Protein AF-J3LJE8-F1 (afdb_monomer_lite)

Structure (mmCIF, N/CA/C/O backbone):
data_AF-J3LJE8-F1
#
_entry.id   AF-J3LJE8-F1
#
loop_
_atom_site.group_PDB
_atom_site.id
_atom_site.type_symbol
_atom_site.label_atom_id
_atom_site.label_alt_id
_atom_site.label_comp_id
_atom_site.label_asym_id
_atom_site.label_entity_id
_atom_site.label_seq_id
_atom_site.pdbx_PDB_ins_code
_atom_site.Cartn_x
_atom_site.Cartn_y
_atom_site.Cartn_z
_atom_site.occupancy
_atom_site.B_iso_or_equiv
_atom_site.auth_seq_id
_atom_site.auth_comp_id
_atom_site.auth_asym_id
_atom_site.auth_atom_id
_atom_site.pdbx_PDB_model_num
ATOM 1 N N . MET A 1 1 ? 21.082 -19.384 25.980 1.00 46.50 1 MET A N 1
ATOM 2 C CA . MET A 1 1 ? 21.240 -18.205 26.867 1.00 46.50 1 MET A CA 1
ATOM 3 C C . MET A 1 1 ? 20.075 -18.070 27.850 1.00 46.50 1 MET A C 1
ATOM 5 O O . MET A 1 1 ? 20.341 -18.035 29.040 1.00 46.50 1 MET A O 1
ATOM 9 N N . ALA A 1 2 ? 18.808 -18.075 27.409 1.00 39.75 2 ALA A N 1
ATOM 10 C CA . ALA A 1 2 ? 17.648 -18.006 28.316 1.00 39.75 2 ALA A CA 1
ATOM 11 C C . ALA A 1 2 ? 17.436 -19.275 29.177 1.00 39.75 2 ALA A C 1
ATOM 13 O O . ALA A 1 2 ? 17.104 -19.163 30.352 1.00 39.75 2 ALA A O 1
ATOM 14 N N . GLU A 1 3 ? 17.720 -20.473 28.652 1.00 38.72 3 GLU A N 1
ATOM 15 C CA . GLU A 1 3 ? 17.608 -21.724 29.431 1.00 38.72 3 GLU A CA 1
ATOM 16 C C . GLU A 1 3 ? 18.707 -21.881 30.494 1.00 38.72 3 GLU A C 1
ATOM 18 O O . GLU A 1 3 ? 18.457 -22.406 31.574 1.00 38.72 3 GLU A O 1
ATOM 23 N N . PHE A 1 4 ? 19.902 -21.331 30.251 1.00 39.62 4 PHE A N 1
ATOM 24 C CA . PHE A 1 4 ? 20.996 -21.341 31.231 1.00 39.62 4 PHE A CA 1
ATOM 25 C C . PHE A 1 4 ? 20.713 -20.398 32.412 1.00 39.62 4 PHE A C 1
ATOM 27 O O . PHE A 1 4 ? 21.132 -20.660 33.535 1.00 39.62 4 PHE A O 1
ATOM 34 N N . LEU A 1 5 ? 19.946 -19.327 32.178 1.00 43.03 5 LEU A N 1
ATOM 35 C CA . LEU A 1 5 ? 19.503 -18.413 33.232 1.00 43.03 5 LEU A CA 1
ATOM 36 C C . LEU A 1 5 ? 18.334 -18.987 34.045 1.00 43.03 5 LEU A C 1
ATOM 38 O O . LEU A 1 5 ? 18.283 -18.760 35.250 1.00 43.03 5 LEU A O 1
ATOM 42 N N . LEU A 1 6 ? 17.450 -19.801 33.454 1.00 46.38 6 LEU A N 1
ATOM 43 C CA . LEU A 1 6 ? 16.433 -20.521 34.231 1.00 46.38 6 LEU A CA 1
ATOM 44 C C . LEU A 1 6 ? 17.024 -21.673 35.060 1.00 46.38 6 LEU A C 1
ATOM 46 O O . LEU A 1 6 ? 16.595 -21.873 36.193 1.00 46.38 6 LEU A O 1
ATOM 50 N N . GLN A 1 7 ? 18.046 -22.381 34.571 1.00 45.22 7 GLN A N 1
ATOM 51 C CA . GLN A 1 7 ? 18.651 -23.481 35.336 1.00 45.22 7 GLN A CA 1
ATOM 52 C C . GLN A 1 7 ? 19.412 -22.998 36.589 1.00 45.22 7 GLN A C 1
ATOM 54 O O . GLN A 1 7 ? 19.502 -23.734 37.569 1.00 45.22 7 GLN A O 1
ATOM 59 N N . VAL A 1 8 ? 19.935 -21.763 36.577 1.00 46.09 8 VAL A N 1
ATOM 60 C CA . VAL A 1 8 ? 20.738 -21.200 37.681 1.00 46.09 8 VAL A CA 1
ATOM 61 C C . VAL A 1 8 ? 19.895 -20.373 38.666 1.00 46.09 8 VAL A C 1
ATOM 63 O O . VAL A 1 8 ? 20.230 -20.316 39.846 1.00 46.09 8 VAL A O 1
ATOM 66 N N . PHE A 1 9 ? 18.778 -19.773 38.232 1.00 38.78 9 PHE A N 1
ATOM 67 C CA . PHE A 1 9 ? 17.994 -18.849 39.073 1.00 38.78 9 PHE A CA 1
ATOM 68 C C . PHE A 1 9 ? 16.746 -19.467 39.728 1.00 38.78 9 PHE A C 1
ATOM 70 O O . PHE A 1 9 ? 16.257 -18.958 40.739 1.00 38.78 9 PHE A O 1
ATOM 77 N N . VAL A 1 10 ? 16.238 -20.591 39.209 1.00 42.06 10 VAL A N 1
ATOM 78 C CA . VAL A 1 10 ? 15.043 -21.260 39.761 1.00 42.06 10 VAL A CA 1
ATOM 79 C C . VAL A 1 10 ? 15.219 -21.794 41.198 1.00 42.06 10 VAL A C 1
ATOM 81 O O . VAL A 1 10 ? 14.234 -21.758 41.939 1.00 42.06 10 VAL A O 1
ATOM 84 N N . PRO A 1 11 ? 16.411 -22.188 41.697 1.00 44.69 11 PRO A N 1
ATOM 85 C CA . PRO A 1 11 ? 16.528 -22.589 43.100 1.00 44.69 11 PRO A CA 1
ATOM 86 C C . PRO A 1 11 ? 16.395 -21.423 44.093 1.00 44.69 11 PRO A C 1
ATOM 88 O O . PRO A 1 11 ? 16.079 -21.661 45.257 1.00 44.69 11 PRO A O 1
ATOM 91 N N . PHE A 1 12 ? 16.624 -20.169 43.679 1.00 42.66 12 PHE A N 1
ATOM 92 C CA . PHE A 1 12 ? 16.774 -19.062 44.633 1.00 42.66 12 PHE A CA 1
ATOM 93 C C . PHE A 1 12 ? 15.438 -18.433 45.055 1.00 42.66 12 PHE A C 1
ATOM 95 O O . PHE A 1 12 ? 15.271 -18.038 46.208 1.00 42.66 12 PHE A O 1
ATOM 102 N N . VAL A 1 13 ? 14.431 -18.434 44.175 1.00 46.94 13 VAL A N 1
ATOM 103 C CA . VAL A 1 13 ? 13.097 -17.875 44.486 1.00 46.94 13 VAL A CA 1
ATOM 104 C C . VAL A 1 13 ? 12.328 -18.748 45.497 1.00 46.94 13 VAL A C 1
ATOM 106 O O . VAL A 1 13 ? 11.455 -18.261 46.213 1.00 46.94 13 VAL A O 1
ATOM 109 N N . GLY A 1 14 ? 12.690 -20.030 45.634 1.00 46.69 14 GLY A N 1
ATOM 110 C CA . GLY A 1 14 ? 12.131 -20.940 46.643 1.00 46.69 14 GLY A CA 1
ATOM 111 C C . GLY A 1 14 ? 12.844 -20.919 48.002 1.00 46.69 14 GLY A C 1
ATOM 112 O O . GLY A 1 14 ? 12.339 -21.491 48.967 1.00 46.69 14 GLY A O 1
ATOM 113 N N . PHE A 1 15 ? 13.996 -20.253 48.117 1.00 44.88 15 PHE A N 1
ATOM 114 C CA . PHE A 1 15 ? 14.912 -20.408 49.255 1.00 44.88 15 PHE A CA 1
ATOM 115 C C . PHE A 1 15 ? 14.781 -19.312 50.327 1.00 44.88 15 PHE A C 1
ATOM 117 O O . PHE A 1 15 ? 15.695 -19.055 51.107 1.00 44.88 15 PHE A O 1
ATOM 124 N N . SER A 1 16 ? 13.621 -18.660 50.396 1.00 52.69 16 SER A N 1
ATOM 125 C CA . SER A 1 16 ? 13.390 -17.508 51.277 1.00 52.69 16 SER A CA 1
ATOM 126 C C . SER A 1 16 ? 12.993 -17.871 52.722 1.00 52.69 16 SER A C 1
ATOM 128 O O . SER A 1 16 ? 12.810 -16.977 53.543 1.00 52.69 16 SER A O 1
ATOM 130 N N . LYS A 1 17 ? 12.843 -19.152 53.102 1.00 55.06 17 LYS A N 1
ATOM 131 C CA . LYS A 1 17 ? 12.131 -19.469 54.364 1.00 55.06 17 LYS A CA 1
ATOM 132 C C . LYS A 1 17 ? 12.865 -20.252 55.448 1.00 55.06 17 LYS A C 1
ATOM 134 O O . LYS A 1 17 ? 12.251 -20.497 56.484 1.00 55.06 17 LYS A O 1
ATOM 139 N N . ASN A 1 18 ? 14.144 -20.610 55.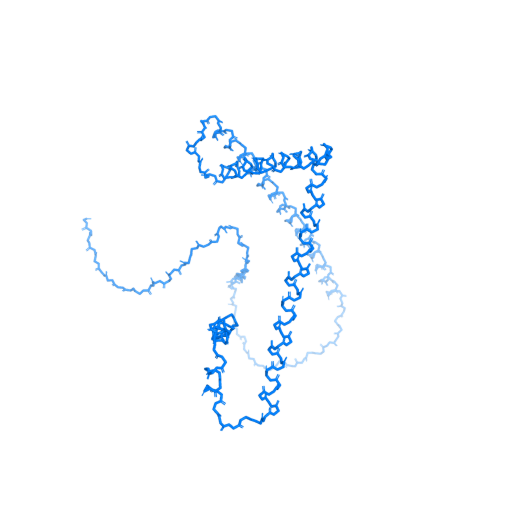314 1.00 51.28 18 ASN A N 1
ATOM 140 C CA . ASN A 1 18 ? 14.833 -21.210 56.464 1.00 51.28 18 ASN A CA 1
ATOM 141 C C . ASN A 1 18 ? 16.360 -21.046 56.444 1.00 51.28 18 ASN A C 1
ATOM 143 O O . ASN A 1 18 ? 17.066 -21.750 55.722 1.00 51.28 18 ASN A O 1
ATOM 147 N N . LEU A 1 19 ? 16.870 -20.167 57.312 1.00 47.75 19 LEU A N 1
ATOM 148 C CA . LEU A 1 19 ? 18.303 -19.951 57.555 1.00 47.75 19 LEU A CA 1
ATOM 149 C C . LEU A 1 19 ? 19.028 -21.251 57.976 1.00 47.75 19 LEU A C 1
ATOM 151 O O . LEU A 1 19 ? 20.209 -21.444 57.696 1.00 47.75 19 LEU A O 1
ATOM 155 N N . SER A 1 20 ? 18.298 -22.191 58.587 1.00 50.25 20 SER A N 1
ATOM 156 C CA . SER A 1 20 ? 18.811 -23.502 59.010 1.00 50.25 20 SER A CA 1
ATOM 157 C C . SER A 1 20 ? 19.044 -24.454 57.831 1.00 50.25 20 SER A C 1
ATOM 159 O O . SER A 1 20 ? 19.943 -25.287 57.893 1.00 50.25 20 SER A O 1
ATOM 161 N N . SER A 1 21 ? 18.275 -24.311 56.743 1.00 52.66 21 SER A N 1
ATOM 162 C CA . SER A 1 21 ? 18.407 -25.143 55.537 1.00 52.66 21 SER A CA 1
ATOM 163 C C . SER A 1 21 ? 19.625 -24.743 54.699 1.00 52.66 21 SER A C 1
ATOM 165 O O . SER A 1 21 ? 20.303 -25.606 54.148 1.00 52.66 21 SER A O 1
ATOM 167 N N . TRP A 1 22 ? 19.955 -23.447 54.661 1.00 49.75 22 TRP A N 1
ATOM 168 C CA . TRP A 1 22 ? 21.179 -22.929 54.033 1.00 49.75 22 TRP A CA 1
ATOM 169 C C . TRP A 1 22 ? 22.448 -23.420 54.741 1.00 49.75 22 TRP A C 1
ATOM 171 O O . TRP A 1 22 ? 23.401 -23.850 54.094 1.00 49.75 22 TRP A O 1
ATOM 181 N N . ARG A 1 23 ? 22.439 -23.419 56.082 1.00 54.47 23 ARG A N 1
ATOM 182 C CA . ARG A 1 23 ? 23.555 -23.888 56.921 1.00 54.47 23 ARG A CA 1
ATOM 183 C C . ARG A 1 23 ? 23.884 -25.370 56.711 1.00 54.47 23 ARG A C 1
ATOM 185 O O . ARG A 1 23 ? 25.030 -25.767 56.895 1.00 54.47 23 ARG A O 1
ATOM 192 N N . LEU A 1 24 ? 22.880 -26.167 56.343 1.00 54.78 24 LEU A N 1
ATOM 193 C CA . LEU A 1 24 ? 23.019 -27.595 56.067 1.00 54.78 24 LEU A CA 1
ATOM 194 C C . LEU A 1 24 ? 23.472 -27.872 54.620 1.00 54.78 24 LEU A C 1
ATOM 196 O O . LEU A 1 24 ? 24.217 -28.820 54.399 1.00 54.78 24 LEU A O 1
ATOM 200 N N . ALA A 1 25 ? 23.061 -27.039 53.654 1.00 51.84 25 ALA A N 1
ATOM 201 C CA . ALA A 1 25 ? 23.429 -27.178 52.240 1.00 51.84 25 ALA A CA 1
ATOM 202 C C . ALA A 1 25 ? 24.862 -26.694 51.926 1.00 51.84 25 ALA A C 1
ATOM 204 O O . ALA A 1 25 ? 25.515 -27.238 51.041 1.00 51.84 25 ALA A O 1
ATOM 205 N N . MET A 1 26 ? 25.380 -25.717 52.677 1.00 51.88 26 MET A N 1
ATOM 206 C CA . MET A 1 26 ? 26.722 -25.127 52.502 1.00 51.88 26 MET A CA 1
ATOM 207 C C . MET A 1 26 ? 27.805 -25.847 53.332 1.00 51.88 26 MET A C 1
ATOM 209 O O . MET A 1 26 ? 28.616 -25.197 53.991 1.00 51.88 26 MET A O 1
ATOM 213 N N . GLY A 1 27 ? 27.768 -27.184 53.362 1.00 49.31 27 GLY A N 1
ATOM 214 C CA . GLY A 1 27 ? 28.545 -28.059 54.248 1.00 49.31 27 GLY A CA 1
ATOM 215 C C . GLY A 1 27 ? 29.967 -27.591 54.606 1.00 49.31 27 GLY A C 1
ATOM 216 O O . GLY A 1 27 ? 30.809 -27.405 53.740 1.00 49.31 27 GLY A O 1
ATOM 217 N N . GLN A 1 28 ? 30.205 -27.438 55.915 1.00 52.19 28 GLN A N 1
ATOM 218 C CA . GLN A 1 28 ? 31.457 -27.698 56.652 1.00 52.19 28 GLN A CA 1
ATOM 219 C C . GLN A 1 28 ? 32.778 -27.555 55.855 1.00 52.19 28 GLN A C 1
ATOM 221 O O . GLN A 1 28 ? 33.472 -28.550 55.698 1.00 52.19 28 GLN A O 1
ATOM 226 N N . ASN A 1 29 ? 33.118 -26.360 55.342 1.00 52.47 29 ASN A N 1
ATOM 227 C CA . ASN A 1 29 ? 34.506 -25.887 55.097 1.00 52.47 29 ASN A CA 1
ATOM 228 C C . ASN A 1 29 ? 34.606 -24.465 54.504 1.00 52.47 29 ASN A C 1
ATOM 230 O O . ASN A 1 29 ? 35.636 -24.091 53.949 1.00 52.47 29 ASN A O 1
ATOM 234 N N . ASN A 1 30 ? 33.577 -23.632 54.651 1.00 56.97 30 ASN A N 1
ATOM 235 C CA . ASN A 1 30 ? 33.638 -22.256 54.161 1.00 56.97 30 ASN A CA 1
ATOM 236 C C . ASN A 1 30 ? 34.191 -21.346 55.259 1.00 56.97 30 ASN A C 1
ATOM 238 O O . ASN A 1 30 ? 33.726 -21.383 56.405 1.00 56.97 30 ASN A O 1
ATOM 242 N N . ASN A 1 31 ? 35.212 -20.555 54.917 1.00 63.06 31 ASN A N 1
ATOM 243 C CA . ASN A 1 31 ? 35.862 -19.635 55.843 1.00 63.06 31 ASN A CA 1
ATOM 244 C C . ASN A 1 31 ? 34.788 -18.719 56.452 1.00 63.06 31 ASN A C 1
ATOM 246 O O . ASN A 1 31 ? 33.894 -18.245 55.753 1.00 63.06 31 ASN A O 1
ATOM 250 N N . ILE A 1 32 ? 34.840 -18.472 57.762 1.00 61.09 32 ILE A N 1
ATOM 251 C CA . ILE A 1 32 ? 33.847 -17.648 58.472 1.00 61.09 32 ILE A CA 1
ATOM 252 C C . ILE A 1 32 ? 33.677 -16.278 57.787 1.00 61.09 32 ILE A C 1
ATOM 254 O O . ILE A 1 32 ? 32.592 -15.701 57.824 1.00 61.09 32 ILE A O 1
ATOM 258 N N . THR A 1 33 ? 34.728 -15.764 57.143 1.00 62.94 33 THR A N 1
ATOM 259 C CA . THR A 1 33 ? 34.689 -14.551 56.314 1.00 62.94 33 THR A CA 1
ATOM 260 C C . THR A 1 33 ? 33.783 -14.672 55.094 1.00 62.94 33 THR A C 1
ATOM 262 O O . THR A 1 33 ? 33.065 -13.729 54.800 1.00 62.94 33 THR A O 1
ATOM 265 N N . GLU A 1 34 ? 33.764 -15.815 54.421 1.00 61.53 34 GLU A N 1
ATOM 266 C CA . GLU A 1 34 ? 32.983 -16.075 53.209 1.00 61.53 34 GLU A CA 1
ATOM 267 C C . GLU A 1 34 ? 31.492 -16.233 53.536 1.00 61.53 34 GLU A C 1
ATOM 269 O O . GLU A 1 34 ? 30.643 -15.633 52.886 1.00 61.53 34 GLU A O 1
ATOM 274 N N . ILE A 1 35 ? 31.169 -16.913 54.645 1.00 68.31 35 ILE A N 1
ATOM 275 C CA . ILE A 1 35 ? 29.795 -16.981 55.176 1.00 68.31 35 ILE A CA 1
ATOM 276 C C . ILE A 1 35 ? 29.303 -15.586 55.584 1.00 68.31 35 ILE A C 1
ATOM 278 O O . ILE A 1 35 ? 28.167 -15.216 55.293 1.00 68.31 35 ILE A O 1
ATOM 282 N N . LYS A 1 36 ? 30.157 -14.792 56.244 1.00 71.12 36 LYS A N 1
ATOM 283 C CA . LYS A 1 36 ? 29.832 -13.402 56.593 1.00 71.12 36 LYS A CA 1
ATOM 284 C C . LYS A 1 36 ? 29.664 -12.527 55.352 1.00 71.12 36 LYS A C 1
ATOM 286 O O . LYS A 1 36 ? 28.792 -11.670 55.366 1.00 71.12 36 LYS A O 1
ATOM 291 N N . HIS A 1 37 ? 30.457 -12.744 54.303 1.00 75.00 37 HIS A N 1
ATOM 292 C CA . HIS A 1 37 ? 30.369 -11.990 53.053 1.00 75.00 37 HIS A CA 1
ATOM 293 C C . HIS A 1 37 ? 29.052 -12.267 52.328 1.00 75.00 37 HIS A C 1
ATOM 295 O O . HIS A 1 37 ? 28.331 -11.331 52.007 1.00 75.00 37 HIS A O 1
ATOM 301 N N . VAL A 1 38 ? 28.682 -13.543 52.173 1.00 78.31 38 VAL A N 1
ATOM 302 C CA . VAL A 1 38 ? 27.404 -13.946 51.560 1.00 78.31 38 VAL A CA 1
ATOM 303 C C . VAL A 1 38 ? 26.210 -13.424 52.367 1.00 78.31 38 VAL A C 1
ATOM 305 O O . VAL A 1 38 ? 25.236 -12.946 51.789 1.00 78.31 38 VAL A O 1
ATOM 308 N N . GLN A 1 39 ? 26.286 -13.455 53.703 1.00 79.25 39 GLN A N 1
ATOM 309 C CA . GLN A 1 39 ? 25.242 -12.883 54.558 1.00 79.25 39 GLN A CA 1
ATOM 310 C C . GLN A 1 39 ? 25.119 -11.365 54.365 1.00 79.25 39 GLN A C 1
ATOM 312 O O . GLN A 1 39 ? 24.014 -10.845 54.251 1.00 79.25 39 GLN A O 1
ATOM 317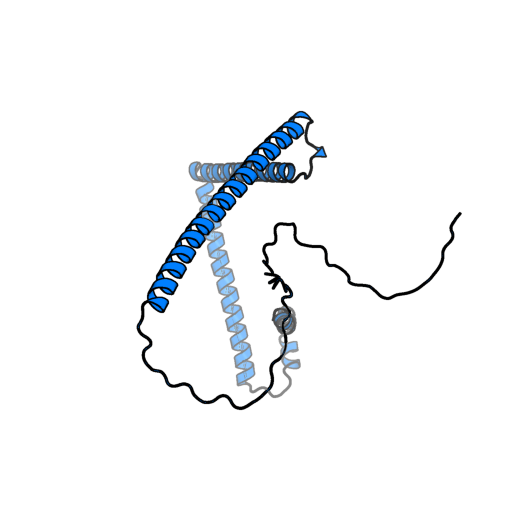 N N . LEU A 1 40 ? 26.248 -10.661 54.298 1.00 79.94 40 LEU A N 1
ATOM 318 C CA . LEU A 1 40 ? 26.284 -9.209 54.162 1.00 79.94 40 LEU A CA 1
ATOM 319 C C . LEU A 1 40 ? 25.803 -8.760 52.772 1.00 79.94 40 LEU A C 1
ATOM 321 O O . LEU A 1 40 ? 25.078 -7.775 52.671 1.00 79.94 40 LEU A O 1
ATOM 325 N N . GLU A 1 41 ? 26.121 -9.508 51.713 1.00 81.62 41 GLU A N 1
ATOM 326 C CA . GLU A 1 41 ? 25.571 -9.290 50.368 1.00 81.62 41 GLU A CA 1
ATOM 327 C C . GLU A 1 41 ? 24.053 -9.501 50.320 1.00 81.62 41 GLU A C 1
ATOM 329 O O . GLU A 1 41 ? 23.342 -8.684 49.730 1.00 81.62 41 GLU A O 1
ATOM 334 N N . TYR A 1 42 ? 23.544 -10.551 50.974 1.00 84.56 42 TYR A N 1
ATOM 335 C CA . TYR A 1 42 ? 22.105 -10.799 51.074 1.00 84.56 42 TYR A CA 1
ATOM 336 C C . TYR A 1 42 ? 21.388 -9.679 51.841 1.00 84.56 42 TYR A C 1
ATOM 338 O O . TYR A 1 42 ? 20.351 -9.187 51.392 1.00 84.56 42 TYR A O 1
ATOM 346 N N . ASP A 1 43 ? 21.962 -9.226 52.959 1.00 87.19 43 ASP A N 1
ATOM 347 C CA . ASP A 1 43 ? 21.407 -8.135 53.763 1.00 87.19 43 ASP A CA 1
ATOM 348 C C . ASP A 1 43 ? 21.412 -6.804 52.983 1.00 87.19 43 ASP A C 1
ATOM 350 O O . ASP A 1 43 ? 20.419 -6.072 53.005 1.00 87.19 43 ASP A O 1
ATOM 354 N N . ILE A 1 44 ? 22.482 -6.503 52.233 1.00 85.75 44 ILE A N 1
ATOM 355 C CA . ILE A 1 44 ? 22.549 -5.328 51.345 1.00 85.75 44 ILE A CA 1
ATOM 356 C C . ILE A 1 44 ? 21.480 -5.408 50.253 1.00 85.75 44 ILE A C 1
ATOM 358 O O . ILE A 1 44 ? 20.758 -4.433 50.036 1.00 85.75 44 ILE A O 1
ATOM 362 N N . PHE A 1 45 ? 21.362 -6.551 49.572 1.00 87.62 45 PHE A N 1
ATOM 363 C CA . PHE A 1 45 ? 20.370 -6.748 48.516 1.00 87.62 45 PHE A CA 1
ATOM 364 C C . PHE A 1 45 ? 18.943 -6.557 49.052 1.00 87.62 45 PHE A C 1
ATOM 366 O O . PHE A 1 45 ? 18.166 -5.792 48.479 1.00 87.62 45 PHE A O 1
ATOM 373 N N . PHE A 1 46 ? 18.627 -7.167 50.199 1.00 86.75 46 PHE A N 1
ATOM 374 C CA . PHE A 1 46 ? 17.319 -7.048 50.841 1.00 86.75 46 PHE A CA 1
ATOM 375 C C . PHE A 1 46 ? 16.990 -5.600 51.232 1.00 86.75 46 PHE A C 1
ATOM 377 O O . PHE A 1 46 ? 15.875 -5.128 51.004 1.00 86.75 46 PHE A O 1
ATOM 384 N N . LEU A 1 47 ? 17.959 -4.866 51.788 1.00 84.19 47 LEU A N 1
ATOM 385 C CA . LEU A 1 47 ? 17.771 -3.463 52.161 1.00 84.19 47 LEU A CA 1
ATOM 386 C C . LEU A 1 47 ? 17.581 -2.557 50.941 1.00 84.19 47 LEU A C 1
ATOM 388 O O . LEU A 1 47 ? 16.719 -1.678 50.975 1.00 84.19 47 LEU A O 1
ATOM 392 N N . LEU A 1 48 ? 18.345 -2.767 49.865 1.00 78.25 48 LEU A N 1
ATOM 393 C CA . LEU A 1 48 ? 18.189 -2.007 48.622 1.00 78.25 48 LEU A CA 1
ATOM 394 C C . LEU A 1 48 ? 16.821 -2.252 47.986 1.00 78.25 48 LEU A C 1
ATOM 396 O O . LEU A 1 48 ? 16.159 -1.300 47.571 1.00 78.25 48 LEU A O 1
ATOM 400 N N . GLU A 1 49 ? 16.366 -3.502 47.951 1.00 83.31 49 GLU A N 1
ATOM 401 C CA . GLU A 1 49 ? 15.049 -3.847 47.421 1.00 83.31 49 GLU A CA 1
ATOM 402 C C . GLU A 1 49 ? 13.919 -3.264 48.284 1.00 83.31 49 GLU A C 1
ATOM 404 O O . GLU A 1 49 ? 12.970 -2.680 47.755 1.00 83.31 49 GLU A O 1
ATOM 409 N N . TYR A 1 50 ? 14.049 -3.326 49.612 1.00 81.56 50 TYR A N 1
ATOM 410 C CA . TYR A 1 50 ? 13.086 -2.737 50.542 1.00 81.56 50 TYR A CA 1
ATOM 411 C C . TYR A 1 50 ? 13.000 -1.208 50.402 1.00 81.56 50 TYR A C 1
ATOM 413 O O . TYR A 1 50 ? 11.904 -0.661 50.266 1.00 81.56 50 TYR A O 1
ATOM 421 N N . GLN A 1 51 ? 14.142 -0.515 50.357 1.00 76.12 51 GLN A N 1
ATOM 422 C CA . GLN A 1 51 ? 14.203 0.942 50.181 1.00 76.12 51 GLN A CA 1
ATOM 423 C C . GLN A 1 51 ? 13.687 1.383 48.807 1.00 76.12 51 GLN A C 1
ATOM 425 O O . GLN A 1 51 ? 12.990 2.396 48.690 1.00 76.12 51 GLN A O 1
ATOM 430 N N . ASN A 1 52 ? 13.979 0.622 47.749 1.00 80.69 52 ASN A N 1
ATOM 431 C CA . ASN A 1 52 ? 13.463 0.903 46.411 1.00 80.69 52 ASN A CA 1
ATOM 432 C C . ASN A 1 52 ? 11.939 0.707 46.356 1.00 80.69 52 ASN A C 1
A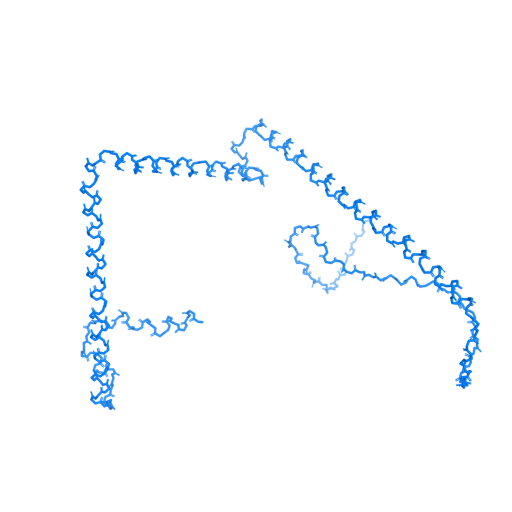TOM 434 O O . ASN A 1 52 ? 11.218 1.560 45.839 1.00 80.69 52 ASN A O 1
ATOM 438 N N . LYS A 1 53 ? 11.417 -0.352 46.981 1.00 82.00 53 LYS A N 1
ATOM 439 C CA . LYS A 1 53 ? 9.973 -0.576 47.095 1.00 82.00 53 LYS A CA 1
ATOM 440 C C . LYS A 1 53 ? 9.287 0.536 47.885 1.00 82.00 53 LYS A C 1
ATOM 442 O O . LYS A 1 53 ? 8.285 1.065 47.416 1.00 82.00 53 LYS A O 1
ATOM 447 N N . GLU A 1 54 ? 9.833 0.940 49.031 1.00 86.19 54 GLU A N 1
ATOM 448 C CA . GLU A 1 54 ? 9.267 2.008 49.861 1.00 86.19 54 GLU A CA 1
ATOM 449 C C . GLU A 1 54 ? 9.318 3.372 49.151 1.00 86.19 54 GLU A C 1
ATOM 451 O O . GLU A 1 54 ? 8.330 4.103 49.142 1.00 86.19 54 GLU A O 1
ATOM 456 N N . SER A 1 55 ? 10.435 3.720 48.508 1.00 85.50 55 SER A N 1
ATOM 457 C CA . SER A 1 55 ? 10.584 4.985 47.770 1.00 85.50 55 SER A CA 1
ATOM 458 C C . SER A 1 55 ? 9.737 5.038 46.495 1.00 85.50 55 SER A C 1
ATOM 460 O O . SER A 1 55 ? 9.111 6.068 46.216 1.00 85.50 55 SER A O 1
ATOM 462 N N . THR A 1 56 ? 9.647 3.932 45.755 1.00 84.25 56 THR A N 1
ATOM 463 C CA . THR A 1 56 ? 8.769 3.795 44.588 1.00 84.25 56 THR A CA 1
ATOM 464 C C . THR A 1 56 ? 7.310 3.867 45.016 1.00 84.25 56 THR A C 1
ATOM 466 O O . THR A 1 56 ? 6.541 4.628 44.433 1.00 84.25 56 THR A O 1
ATOM 469 N N . GLN A 1 57 ? 6.930 3.175 46.092 1.00 87.19 57 GLN A N 1
ATOM 470 C CA . GLN A 1 57 ? 5.577 3.217 46.641 1.00 87.19 57 GLN A CA 1
ATOM 471 C C . GLN A 1 57 ? 5.210 4.619 47.139 1.00 87.19 57 GLN A C 1
ATOM 473 O O . GLN A 1 57 ? 4.171 5.133 46.740 1.00 87.19 57 GLN A O 1
ATOM 478 N N . LYS A 1 58 ? 6.088 5.297 47.892 1.00 87.25 58 LYS A N 1
ATOM 479 C CA . LYS A 1 58 ? 5.909 6.704 48.301 1.00 87.25 58 LYS A CA 1
ATOM 480 C C . LYS A 1 58 ? 5.785 7.644 47.107 1.00 87.25 58 LYS A C 1
ATOM 482 O O . LYS A 1 58 ? 5.037 8.616 47.146 1.00 87.25 58 LYS A O 1
ATOM 487 N N . THR A 1 59 ? 6.535 7.394 46.039 1.00 85.50 59 THR A N 1
ATOM 488 C CA . THR A 1 59 ? 6.469 8.203 44.818 1.00 85.50 59 THR A CA 1
ATOM 489 C C . THR A 1 59 ? 5.145 7.983 44.093 1.00 85.50 59 THR A C 1
ATOM 491 O O . THR A 1 59 ? 4.463 8.959 43.795 1.00 85.50 59 THR A O 1
ATOM 494 N N . ILE A 1 60 ? 4.715 6.731 43.917 1.00 86.38 60 ILE A N 1
ATOM 495 C CA . ILE A 1 60 ? 3.393 6.380 43.375 1.00 86.38 60 ILE A CA 1
ATOM 496 C C . ILE A 1 60 ? 2.273 6.997 44.219 1.00 86.38 60 ILE A C 1
ATOM 498 O O . ILE A 1 60 ? 1.311 7.525 43.672 1.00 86.38 60 ILE A O 1
ATOM 502 N N . GLU A 1 61 ? 2.389 6.953 45.543 1.00 86.19 61 GLU A N 1
ATOM 503 C CA . GLU A 1 61 ? 1.389 7.477 46.468 1.00 86.19 61 GLU A CA 1
ATOM 504 C C . GLU A 1 61 ? 1.313 9.007 46.415 1.00 86.19 61 GLU A C 1
ATOM 506 O O . GLU A 1 61 ? 0.218 9.546 46.310 1.00 86.19 61 GLU A O 1
ATOM 511 N N . ARG A 1 62 ? 2.453 9.711 46.335 1.00 85.19 62 ARG A N 1
ATOM 512 C CA . ARG A 1 62 ? 2.488 11.160 46.056 1.00 85.19 62 ARG A CA 1
ATOM 513 C C . ARG A 1 62 ? 1.802 11.513 44.738 1.00 85.19 62 ARG A C 1
ATOM 515 O O . ARG A 1 62 ? 1.018 12.456 44.715 1.00 85.19 62 ARG A O 1
ATOM 522 N N . TYR A 1 63 ? 2.054 10.755 43.667 1.00 80.69 63 TYR A N 1
ATOM 523 C CA . TYR A 1 63 ? 1.364 10.966 42.392 1.00 80.69 63 TYR A CA 1
ATOM 524 C C . TYR A 1 63 ? -0.136 10.695 42.513 1.00 80.69 63 TYR A C 1
ATOM 526 O O . TYR A 1 63 ? -0.923 11.514 42.061 1.00 80.69 63 TYR A O 1
ATOM 534 N N . ARG A 1 64 ? -0.554 9.612 43.180 1.00 79.94 64 ARG A N 1
ATOM 535 C CA . ARG A 1 64 ? -1.976 9.310 43.417 1.00 79.94 64 ARG A CA 1
ATOM 536 C C . ARG A 1 64 ? -2.676 10.404 44.217 1.00 79.94 64 ARG A C 1
ATOM 538 O O . ARG A 1 64 ? -3.792 10.766 43.859 1.00 79.94 64 ARG A O 1
ATOM 545 N N . THR A 1 65 ? -2.042 10.930 45.262 1.00 78.62 65 THR A N 1
ATOM 546 C CA . THR A 1 65 ? -2.579 12.033 46.069 1.00 78.62 65 THR A CA 1
ATOM 547 C C . THR A 1 65 ? -2.650 13.317 45.252 1.00 78.62 65 THR A C 1
ATOM 549 O O . THR A 1 65 ? -3.710 13.922 45.202 1.00 78.62 65 THR A O 1
ATOM 552 N N . TYR A 1 66 ? -1.601 13.665 44.499 1.00 73.62 66 TYR A N 1
ATOM 553 C CA . TYR A 1 66 ? -1.623 14.814 43.588 1.00 73.62 66 TYR A CA 1
ATOM 554 C C . TYR A 1 66 ? -2.731 14.695 42.535 1.00 73.62 66 TYR A C 1
ATOM 556 O O . TYR A 1 66 ? -3.467 15.646 42.303 1.00 73.62 66 TYR A O 1
ATOM 564 N N . THR A 1 67 ? -2.906 13.520 41.923 1.00 67.69 67 THR A N 1
ATOM 565 C CA . THR A 1 67 ? -4.014 13.276 40.995 1.00 67.69 67 THR A CA 1
ATOM 566 C C . THR A 1 67 ? -5.356 13.401 41.713 1.00 67.69 67 THR A C 1
ATOM 568 O O . THR A 1 67 ? -6.236 14.073 41.201 1.00 67.69 67 THR A O 1
ATOM 571 N N . LYS A 1 68 ? -5.523 12.826 42.910 1.00 70.44 68 LYS A N 1
ATOM 572 C CA . LYS A 1 68 ? -6.772 12.883 43.690 1.00 70.44 68 LYS A CA 1
ATOM 573 C C . LYS A 1 68 ? -7.136 14.301 44.144 1.00 70.44 68 LYS A C 1
ATOM 575 O O . LYS A 1 68 ? -8.307 14.662 44.078 1.00 70.44 68 LYS A O 1
ATOM 580 N N . ASP A 1 69 ? -6.151 15.101 44.533 1.00 66.50 69 ASP A N 1
ATOM 581 C CA . ASP A 1 69 ? -6.322 16.501 44.929 1.00 66.50 69 ASP A CA 1
ATOM 582 C C . ASP A 1 69 ? -6.605 17.394 43.708 1.00 66.50 69 ASP A C 1
ATOM 584 O O . ASP A 1 69 ? -7.389 18.340 43.787 1.00 66.50 69 ASP A O 1
ATOM 588 N N . ASN A 1 70 ? -6.035 17.057 42.545 1.00 61.41 70 ASN A N 1
ATOM 589 C CA . ASN A 1 70 ? -6.232 17.784 41.289 1.00 61.41 70 ASN A CA 1
ATOM 590 C C . ASN A 1 70 ? -7.459 17.299 40.480 1.00 61.41 70 ASN A C 1
ATOM 592 O O . ASN A 1 70 ? -7.906 18.008 39.589 1.00 61.41 70 ASN A O 1
ATOM 596 N N . ILE A 1 71 ? -8.067 16.149 40.812 1.00 59.09 71 ILE A N 1
ATOM 597 C CA . ILE A 1 71 ? -9.375 15.699 40.280 1.00 59.09 71 ILE A CA 1
ATOM 598 C C . ILE A 1 71 ? -10.501 16.671 40.687 1.00 59.09 71 ILE A C 1
ATOM 600 O O . ILE A 1 71 ? -11.504 16.793 39.986 1.00 59.09 71 ILE A O 1
ATOM 604 N N . GLY A 1 72 ? -10.331 17.427 41.779 1.00 58.44 72 GLY A N 1
ATOM 605 C CA . GLY A 1 72 ? -11.230 18.537 42.126 1.00 58.44 72 GLY A CA 1
ATOM 606 C C . GLY A 1 72 ? -11.160 19.717 41.143 1.00 58.44 72 GLY A C 1
ATOM 607 O O . GLY A 1 72 ? -12.064 20.556 41.109 1.00 58.44 72 GLY A O 1
ATOM 608 N N . ASN A 1 73 ? -10.110 19.780 40.322 1.00 65.06 73 ASN A N 1
ATOM 609 C CA . ASN A 1 73 ? -9.897 20.805 39.316 1.00 65.06 73 ASN A CA 1
ATOM 610 C C . ASN A 1 73 ? -10.616 20.393 38.024 1.00 65.06 73 ASN A C 1
ATOM 612 O O . ASN A 1 73 ? -10.114 19.590 37.237 1.00 65.06 73 ASN A O 1
ATOM 616 N N . LYS A 1 74 ? -11.826 20.931 37.815 1.00 68.69 74 LYS A N 1
ATOM 617 C CA . LYS A 1 74 ? -12.717 20.563 36.696 1.00 68.69 74 LYS A CA 1
ATOM 618 C C . LYS A 1 74 ? -12.029 20.589 35.323 1.00 68.69 74 LYS A C 1
ATOM 620 O O . LYS A 1 74 ? -12.363 19.763 34.486 1.00 68.69 74 LYS A O 1
ATOM 625 N N . SER A 1 75 ? -11.059 21.484 35.119 1.00 72.25 75 SER A N 1
ATOM 626 C CA . SER A 1 75 ? -10.260 21.564 33.887 1.00 72.25 75 SER A CA 1
ATOM 627 C C . SER A 1 75 ? -9.407 20.313 33.656 1.00 72.25 75 SER A C 1
ATOM 629 O O . SER A 1 75 ? -9.478 19.735 32.582 1.00 72.25 75 SER A O 1
ATOM 631 N N . VAL A 1 76 ? -8.667 19.839 34.661 1.00 73.31 76 VAL A N 1
ATOM 632 C CA . VAL A 1 76 ? -7.772 18.675 34.517 1.00 73.31 76 VAL A CA 1
ATOM 633 C C . VAL A 1 76 ? -8.572 17.387 34.320 1.00 73.31 76 VAL A C 1
ATOM 635 O O . VAL A 1 76 ? -8.193 16.531 33.525 1.00 73.31 76 VAL A O 1
ATOM 638 N N . GLN A 1 77 ? -9.703 17.252 35.015 1.00 74.12 77 GLN A N 1
ATOM 639 C CA . GLN A 1 77 ? -10.606 16.116 34.833 1.00 74.12 77 GLN A CA 1
ATOM 640 C C . GLN A 1 77 ? -11.231 16.109 33.428 1.00 74.12 77 GLN A C 1
ATOM 642 O O . GLN A 1 77 ? -11.257 15.062 32.782 1.00 74.12 77 GLN A O 1
ATOM 647 N N . GLN A 1 78 ? -11.667 17.273 32.935 1.00 78.75 78 GLN A N 1
ATOM 648 C CA . GLN A 1 78 ? -12.191 17.431 31.578 1.00 78.75 78 GLN A CA 1
ATOM 649 C C . GLN A 1 78 ? -11.123 17.124 30.516 1.00 78.75 78 GLN A C 1
ATOM 651 O O . GLN A 1 78 ? -11.426 16.443 29.542 1.00 78.75 78 GLN A O 1
ATOM 656 N N . ASP A 1 79 ? -9.873 17.544 30.724 1.00 84.12 79 ASP A N 1
ATOM 657 C CA . ASP A 1 79 ? -8.761 17.245 29.813 1.00 84.12 79 ASP A CA 1
ATOM 658 C C . ASP A 1 79 ? -8.453 15.739 29.763 1.00 84.12 79 ASP A C 1
ATOM 660 O O . ASP A 1 79 ? -8.254 15.171 28.690 1.00 84.12 79 ASP A O 1
ATOM 664 N N . ILE A 1 80 ? -8.462 15.054 30.913 1.00 85.94 80 ILE A N 1
ATOM 665 C CA . ILE A 1 80 ? -8.264 13.596 30.978 1.00 85.94 80 ILE A CA 1
ATOM 666 C C . ILE A 1 80 ? -9.415 12.854 30.285 1.00 85.94 80 ILE A C 1
ATOM 668 O O . ILE A 1 80 ? -9.177 11.870 29.583 1.00 85.94 80 ILE A O 1
ATOM 672 N N . GLU A 1 81 ? -10.658 13.289 30.486 1.00 87.75 81 GLU A N 1
ATOM 673 C CA . GLU A 1 81 ? -11.833 12.714 29.822 1.00 87.75 81 GLU A CA 1
ATOM 674 C C . GLU A 1 81 ? -11.803 12.951 28.310 1.00 87.75 81 GLU A C 1
ATOM 676 O O . GLU A 1 81 ? -12.070 12.023 27.547 1.00 87.75 81 GLU A O 1
ATOM 681 N N . GLN A 1 82 ? -11.388 14.142 27.875 1.00 90.12 82 GLN A N 1
ATOM 682 C CA . GLN A 1 82 ? -11.210 14.481 26.467 1.00 90.12 82 GLN A CA 1
ATOM 683 C C . GLN A 1 82 ? -10.145 13.598 25.811 1.00 90.12 82 GLN A C 1
ATOM 685 O O . GLN A 1 82 ? -10.411 12.975 24.789 1.00 90.12 82 GLN A O 1
ATOM 690 N N . VAL A 1 83 ? -8.969 13.457 26.432 1.00 93.62 83 VAL A N 1
ATOM 691 C CA . VAL A 1 83 ? -7.892 12.596 25.914 1.00 93.62 83 VAL A CA 1
ATOM 692 C C . VAL A 1 83 ? -8.334 11.133 25.834 1.00 93.62 83 VAL A C 1
ATOM 694 O O . VAL A 1 83 ? -7.991 10.439 24.878 1.00 93.62 83 VAL A O 1
ATOM 697 N N . LYS A 1 84 ? -9.115 10.647 26.807 1.00 93.50 84 LYS A N 1
ATOM 698 C CA . LYS A 1 84 ? -9.693 9.296 26.750 1.00 93.50 84 LYS A CA 1
ATOM 699 C C . LYS A 1 84 ? -10.676 9.150 25.592 1.00 93.50 84 LYS A C 1
ATOM 701 O O . LYS A 1 84 ? -10.561 8.190 24.835 1.00 93.50 84 LYS A O 1
ATOM 706 N N . ALA A 1 85 ? -11.593 10.101 25.423 1.00 94.94 85 ALA A N 1
ATOM 707 C CA . ALA A 1 85 ? -12.548 10.096 24.318 1.00 94.94 85 ALA A CA 1
ATOM 708 C C . ALA A 1 85 ? -11.841 10.155 22.952 1.00 94.94 85 ALA A C 1
ATOM 710 O O . ALA A 1 85 ? -12.213 9.430 22.027 1.00 94.94 85 ALA A O 1
ATOM 711 N N . ASP A 1 86 ? -10.778 10.952 22.838 1.00 95.56 86 ASP A N 1
ATOM 712 C CA . ASP A 1 86 ? -9.954 11.042 21.634 1.00 95.56 86 ASP A CA 1
ATOM 713 C C . ASP A 1 86 ? -9.215 9.727 21.359 1.00 95.56 86 ASP A C 1
ATOM 715 O O . ASP A 1 86 ? -9.210 9.248 20.222 1.00 95.56 86 ASP A O 1
ATOM 719 N N . ALA A 1 87 ? -8.644 9.097 22.390 1.00 96.50 87 ALA A N 1
ATOM 720 C CA . ALA A 1 87 ? -7.993 7.794 22.274 1.00 96.50 87 ALA A CA 1
ATOM 721 C C . ALA A 1 87 ? -8.979 6.697 21.834 1.00 96.50 87 ALA A C 1
ATOM 723 O O . ALA A 1 87 ? -8.673 5.923 20.927 1.00 96.50 87 ALA A O 1
ATOM 724 N N . GLU A 1 88 ? -10.183 6.661 22.410 1.00 96.44 88 GLU A N 1
ATOM 725 C CA . GLU A 1 88 ? -11.255 5.752 21.989 1.00 96.44 88 GLU A CA 1
ATOM 726 C C . GLU A 1 88 ? -11.703 6.026 20.546 1.00 96.44 88 GLU A C 1
ATOM 728 O O . GLU A 1 88 ? -11.935 5.098 19.768 1.00 96.44 88 GLU A O 1
ATOM 733 N N . GLY A 1 89 ? -11.795 7.299 20.157 1.00 97.75 89 GLY A N 1
ATOM 734 C CA . GLY A 1 89 ? -12.116 7.704 18.792 1.00 97.75 89 GLY A CA 1
ATOM 735 C C . GLY A 1 89 ? -11.056 7.258 17.784 1.00 97.75 89 GLY A C 1
ATOM 736 O O . GLY A 1 89 ? -11.393 6.773 16.701 1.00 97.75 89 GLY A O 1
ATOM 737 N N . LEU A 1 90 ? -9.776 7.381 18.137 1.00 97.88 90 LEU A N 1
ATOM 738 C CA . LEU A 1 90 ? -8.661 6.898 17.322 1.00 97.88 90 LEU A CA 1
ATOM 739 C C . LEU A 1 90 ? -8.654 5.371 17.219 1.00 97.88 90 LEU A C 1
ATOM 741 O O . LEU A 1 90 ? -8.480 4.852 16.117 1.00 97.88 90 LEU A O 1
ATOM 745 N N . ALA A 1 91 ? -8.914 4.660 18.318 1.00 97.75 91 ALA A N 1
ATOM 746 C CA . ALA A 1 91 ? -9.006 3.203 18.322 1.00 97.75 91 ALA A CA 1
ATOM 747 C C . ALA A 1 91 ? -10.107 2.699 17.372 1.00 97.75 91 ALA A C 1
ATOM 749 O O . ALA A 1 91 ? -9.851 1.833 16.539 1.00 97.75 91 ALA A O 1
ATOM 750 N N . LYS A 1 92 ? -11.299 3.311 17.405 1.00 98.00 92 LYS A N 1
ATOM 751 C CA . LYS A 1 92 ? -12.404 2.972 16.487 1.00 98.00 92 LYS A CA 1
ATOM 752 C C . LYS A 1 92 ? -12.060 3.244 15.022 1.00 98.00 92 LYS A C 1
ATOM 754 O O . LYS A 1 92 ? -12.393 2.449 14.146 1.00 98.00 92 LYS A O 1
ATOM 759 N N . LYS A 1 93 ? -11.387 4.365 14.732 1.00 98.00 93 LYS A N 1
ATOM 760 C CA . LYS A 1 93 ? -10.921 4.679 13.367 1.00 98.00 93 LYS A CA 1
ATOM 761 C C . LYS A 1 93 ? -9.909 3.649 12.874 1.00 98.00 93 LYS A C 1
ATOM 763 O O . LYS A 1 93 ? -9.978 3.242 11.717 1.00 98.00 93 LYS A O 1
ATOM 768 N N . LEU A 1 94 ? -8.986 3.238 13.739 1.00 98.31 94 LEU A N 1
ATOM 769 C CA . LEU A 1 94 ? -7.985 2.226 13.426 1.00 98.31 94 LEU A CA 1
ATOM 770 C C . LEU A 1 94 ? -8.645 0.876 13.130 1.00 98.31 94 LEU A C 1
ATOM 772 O O . LEU A 1 94 ? -8.374 0.292 12.085 1.00 98.31 94 LEU A O 1
ATOM 776 N N . GLU A 1 95 ? -9.585 0.441 13.966 1.00 97.75 95 GLU A N 1
ATOM 777 C CA . GLU A 1 95 ? -10.342 -0.796 13.750 1.00 97.75 95 GLU A CA 1
ATOM 778 C C . GLU A 1 95 ? -11.112 -0.776 12.418 1.00 97.75 95 GLU A C 1
ATOM 780 O O . GLU A 1 95 ? -11.057 -1.738 11.646 1.00 97.75 95 GLU A O 1
ATOM 785 N N . ALA A 1 96 ? -11.773 0.341 12.096 1.00 96.44 96 ALA A N 1
ATOM 786 C CA . ALA A 1 96 ? -12.475 0.507 10.825 1.00 96.44 96 ALA A CA 1
ATOM 787 C C . ALA A 1 96 ? -11.522 0.432 9.617 1.00 96.44 96 ALA A C 1
ATOM 789 O O . ALA A 1 96 ? -11.838 -0.208 8.610 1.00 96.44 96 ALA A O 1
ATOM 790 N N . LEU A 1 97 ? -10.336 1.045 9.715 1.00 97.50 97 LEU A N 1
ATOM 791 C CA . LEU A 1 97 ? -9.309 0.975 8.673 1.00 97.50 97 LEU A CA 1
ATOM 792 C C . LEU A 1 97 ? -8.754 -0.442 8.509 1.00 97.50 97 LEU A C 1
ATOM 794 O O . LEU A 1 97 ? -8.572 -0.901 7.382 1.00 97.50 97 LEU A O 1
ATOM 798 N N . GLU A 1 98 ? -8.512 -1.157 9.603 1.00 97.25 98 GLU A N 1
ATOM 799 C CA . GLU A 1 98 ? -8.049 -2.543 9.564 1.00 97.25 98 GLU A CA 1
ATOM 800 C C . GLU A 1 98 ? -9.101 -3.486 8.980 1.00 97.25 98 GLU A C 1
ATOM 802 O O . GLU A 1 98 ? -8.765 -4.372 8.191 1.00 97.25 98 GLU A O 1
ATOM 807 N N . ALA A 1 99 ? -10.375 -3.291 9.323 1.00 95.75 99 ALA A N 1
ATOM 808 C CA . ALA A 1 99 ? -11.481 -4.025 8.722 1.00 95.75 99 ALA A CA 1
ATOM 809 C C . ALA A 1 99 ? -11.565 -3.763 7.212 1.00 95.75 99 ALA A C 1
ATOM 811 O O . ALA A 1 99 ? -11.650 -4.706 6.427 1.00 95.75 99 ALA A O 1
ATOM 812 N N . TYR A 1 100 ? -11.449 -2.503 6.788 1.00 95.12 100 TYR A N 1
ATOM 813 C CA . TYR A 1 100 ? -11.419 -2.155 5.368 1.00 95.12 100 TYR A CA 1
ATOM 814 C C . TYR A 1 100 ? -10.194 -2.740 4.645 1.00 95.12 100 TYR A C 1
ATOM 816 O O . TYR A 1 100 ? -10.322 -3.252 3.534 1.00 95.12 100 TYR A O 1
ATOM 824 N N . LYS A 1 101 ? -9.014 -2.747 5.281 1.00 96.12 101 LYS A N 1
ATOM 825 C CA . LYS A 1 101 ? -7.811 -3.410 4.750 1.00 96.12 101 LYS A CA 1
ATOM 826 C C . LYS A 1 101 ? -8.050 -4.902 4.531 1.00 96.12 101 LYS A C 1
ATOM 828 O O . LYS A 1 101 ? -7.671 -5.419 3.487 1.00 96.12 101 LYS A O 1
ATOM 833 N N . ARG A 1 102 ? -8.675 -5.590 5.492 1.00 96.62 102 ARG A N 1
ATOM 834 C CA . ARG A 1 102 ? -9.047 -7.009 5.362 1.00 96.62 102 ARG A CA 1
ATOM 835 C C . ARG A 1 102 ? -9.982 -7.231 4.170 1.00 96.62 102 ARG A C 1
ATOM 837 O O . ARG A 1 102 ? -9.690 -8.087 3.342 1.00 96.62 102 ARG A O 1
ATOM 844 N N . LYS A 1 103 ? -11.000 -6.377 3.997 1.00 96.00 103 LYS A N 1
ATOM 845 C CA . LYS A 1 103 ? -11.884 -6.409 2.816 1.00 96.00 103 LYS A CA 1
ATOM 846 C C . LYS A 1 103 ? -11.109 -6.236 1.499 1.00 96.00 103 LYS A C 1
ATOM 848 O O . LYS A 1 103 ? -11.335 -6.989 0.560 1.00 96.00 103 LYS A O 1
ATOM 853 N N . LEU A 1 104 ? -10.155 -5.300 1.428 1.00 95.31 104 LEU A N 1
ATOM 854 C CA . LEU A 1 104 ? -9.290 -5.122 0.245 1.00 95.31 104 LEU A CA 1
ATOM 855 C C . LEU A 1 104 ? -8.399 -6.340 -0.051 1.00 95.31 104 LEU A C 1
ATOM 857 O O . LEU A 1 104 ? -8.034 -6.555 -1.203 1.00 95.31 104 LEU A O 1
ATOM 861 N N . LEU A 1 105 ? -8.045 -7.117 0.975 1.00 95.50 105 LEU A N 1
ATOM 862 C CA . LEU A 1 105 ? -7.289 -8.368 0.851 1.00 95.50 105 LEU A CA 1
ATOM 863 C C . LEU A 1 105 ? -8.177 -9.577 0.517 1.00 95.50 105 LEU A C 1
ATOM 865 O O . LEU A 1 105 ? -7.667 -10.684 0.377 1.00 95.50 105 LEU A O 1
ATOM 869 N N . GLY A 1 106 ? -9.489 -9.376 0.372 1.00 94.19 106 GLY A N 1
ATOM 870 C CA . GLY A 1 106 ? -10.449 -10.443 0.096 1.00 94.19 106 GLY A CA 1
ATOM 871 C C . GLY A 1 106 ? -10.875 -11.241 1.331 1.00 94.19 106 GLY A C 1
ATOM 872 O O . GLY A 1 106 ? -11.474 -12.304 1.199 1.00 94.19 106 GLY A O 1
ATOM 873 N N . GLU A 1 107 ? -10.586 -10.751 2.535 1.00 94.94 107 GLU A N 1
ATOM 874 C CA . GLU A 1 107 ? -10.950 -11.402 3.794 1.00 94.94 107 GLU A CA 1
ATOM 875 C C . GLU A 1 107 ? -12.281 -10.861 4.343 1.00 94.94 107 GLU A C 1
ATOM 877 O O . GLU A 1 107 ? -12.581 -9.672 4.216 1.00 94.94 107 GLU A O 1
ATOM 882 N N . LYS A 1 108 ? -13.049 -11.720 5.034 1.00 92.06 108 LYS A N 1
ATOM 883 C CA . LYS A 1 108 ? -14.330 -11.385 5.698 1.00 92.06 108 LYS A CA 1
ATOM 884 C C . LYS A 1 108 ? -15.329 -10.647 4.794 1.00 92.06 108 LYS A C 1
ATOM 886 O O . LYS A 1 108 ? -15.976 -9.688 5.208 1.00 92.06 108 LYS A O 1
ATOM 891 N N . LEU A 1 109 ? -15.451 -11.102 3.548 1.00 92.94 109 LEU A N 1
ATOM 892 C CA . LEU A 1 109 ? -16.383 -10.533 2.569 1.00 92.94 109 LEU A CA 1
ATOM 893 C C . LEU A 1 109 ? -17.842 -10.958 2.792 1.00 92.94 109 LEU A C 1
ATOM 895 O O . LEU A 1 109 ? -18.732 -10.370 2.191 1.00 92.94 109 LEU A O 1
ATOM 899 N N . GLU A 1 110 ? -18.091 -11.942 3.658 1.00 92.56 110 GLU A N 1
ATOM 900 C CA . GLU A 1 110 ? -19.432 -12.443 4.002 1.00 92.56 110 GLU A CA 1
ATOM 901 C C . GLU A 1 110 ? -20.352 -11.349 4.570 1.00 92.56 110 GLU A C 1
ATOM 903 O O . GLU A 1 110 ? -21.568 -11.419 4.425 1.00 92.56 110 GLU A O 1
ATOM 908 N N . GLU A 1 111 ? -19.767 -10.319 5.189 1.00 90.88 111 GLU A N 1
ATOM 909 C CA . GLU A 1 111 ? -20.472 -9.176 5.780 1.00 90.88 111 GLU A CA 1
ATOM 910 C C . GLU A 1 111 ? -20.683 -8.015 4.784 1.00 90.88 111 GLU A C 1
ATOM 912 O O . GLU A 1 111 ? -21.299 -7.008 5.132 1.00 90.88 111 GLU A O 1
ATOM 917 N N . CYS A 1 112 ? -20.140 -8.105 3.563 1.00 91.94 112 CYS A N 1
ATOM 918 C CA . CYS A 1 112 ? -20.236 -7.048 2.555 1.00 91.94 112 CYS A CA 1
ATOM 919 C C . CYS A 1 112 ? -21.535 -7.156 1.747 1.00 91.94 112 CYS A C 1
ATOM 921 O O . CYS A 1 112 ? -21.943 -8.245 1.344 1.00 91.94 112 CYS A O 1
ATOM 923 N N . SER A 1 113 ? -22.142 -6.012 1.422 1.00 95.69 113 SER A N 1
ATOM 924 C CA . SER A 1 113 ? -23.224 -5.976 0.431 1.00 95.69 113 SER A CA 1
ATOM 925 C C . SER A 1 113 ? -22.679 -6.146 -0.994 1.00 95.69 113 SER A C 1
ATOM 927 O O . SER A 1 113 ? -21.483 -5.979 -1.252 1.00 95.69 113 SER A O 1
ATOM 929 N N . ILE A 1 114 ? -23.567 -6.442 -1.945 1.00 96.38 114 ILE A N 1
ATOM 930 C CA . ILE A 1 114 ? -23.211 -6.584 -3.365 1.00 96.38 114 ILE A CA 1
ATOM 931 C C . ILE A 1 114 ? -22.648 -5.265 -3.916 1.00 96.38 114 ILE A C 1
ATOM 933 O O . ILE A 1 114 ? -21.660 -5.264 -4.650 1.00 96.38 114 ILE A O 1
ATOM 937 N N . GLU A 1 115 ? -23.227 -4.129 -3.528 1.00 97.12 115 GLU A N 1
ATOM 938 C CA . GLU A 1 115 ? -22.770 -2.798 -3.936 1.00 97.12 115 GLU A CA 1
ATOM 939 C C . GLU A 1 115 ? -21.388 -2.469 -3.359 1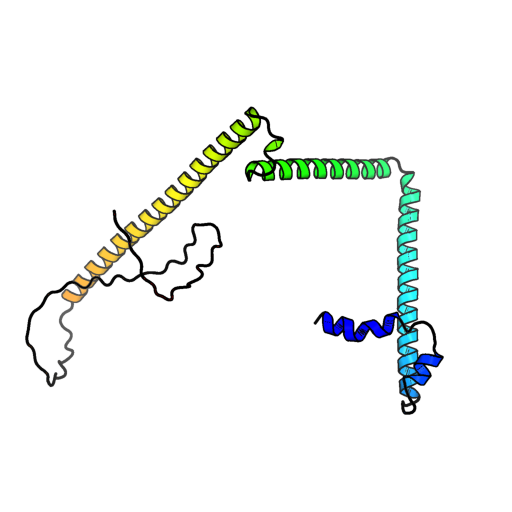.00 97.12 115 GLU A C 1
ATOM 941 O O . GLU A 1 115 ? -20.535 -1.914 -4.059 1.00 97.12 115 GLU A O 1
ATOM 946 N N . GLU A 1 116 ? -21.142 -2.824 -2.092 1.00 95.31 116 GLU A N 1
ATOM 947 C CA . GLU A 1 116 ? -19.825 -2.665 -1.470 1.00 95.31 116 GLU A CA 1
ATOM 948 C C . GLU A 1 116 ? -18.768 -3.508 -2.183 1.00 95.31 116 GLU A C 1
ATOM 950 O O . GLU A 1 116 ? -17.672 -3.013 -2.465 1.00 95.31 116 GLU A O 1
ATOM 955 N N . LEU A 1 117 ? -19.101 -4.760 -2.505 1.00 96.75 117 LEU A N 1
ATOM 956 C CA . LEU A 1 117 ? -18.199 -5.678 -3.188 1.00 96.75 117 LEU A CA 1
ATOM 957 C C . LEU A 1 117 ? -17.856 -5.181 -4.597 1.00 96.75 117 LEU A C 1
ATOM 959 O O . LEU A 1 117 ? -16.682 -5.138 -4.961 1.00 96.75 117 LEU A O 1
ATOM 963 N N . HIS A 1 118 ? -18.851 -4.709 -5.348 1.00 97.56 118 HIS A N 1
ATOM 964 C CA . HIS A 1 118 ? -18.626 -4.124 -6.668 1.00 97.56 118 HIS A CA 1
ATOM 965 C C . HIS A 1 118 ? -17.775 -2.841 -6.597 1.00 97.56 118 HIS A C 1
ATOM 967 O O . HIS A 1 118 ? -16.869 -2.626 -7.402 1.00 97.56 118 HIS A O 1
ATOM 973 N N . SER A 1 119 ? -17.996 -1.992 -5.588 1.00 96.69 119 SER A N 1
ATOM 974 C CA . SER A 1 119 ? -17.162 -0.804 -5.353 1.00 96.69 119 SER A CA 1
ATOM 975 C C . SER A 1 119 ? -15.704 -1.168 -5.043 1.00 96.69 119 SER A C 1
ATOM 977 O O . SER A 1 119 ? -14.782 -0.504 -5.527 1.00 96.69 119 SER A O 1
ATOM 979 N N . LEU A 1 120 ? -15.480 -2.220 -4.246 1.00 96.56 120 LEU A N 1
ATOM 980 C CA . LEU A 1 120 ? -14.146 -2.748 -3.950 1.00 96.56 120 LEU A CA 1
ATOM 981 C C . LEU A 1 120 ? -13.464 -3.280 -5.214 1.00 96.56 120 LEU A C 1
ATOM 983 O O . LEU A 1 120 ? -12.322 -2.908 -5.479 1.00 96.56 120 LEU A O 1
ATOM 987 N N . GLU A 1 121 ? -14.173 -4.076 -6.012 1.00 96.69 121 GLU A N 1
ATOM 988 C CA . GLU A 1 121 ? -13.693 -4.621 -7.285 1.00 96.69 121 GLU A CA 1
ATOM 989 C C . GLU A 1 121 ? -13.231 -3.508 -8.234 1.00 96.69 121 GLU A C 1
ATOM 991 O O . GLU A 1 121 ? -12.070 -3.482 -8.645 1.00 96.69 121 GLU A O 1
ATOM 996 N N . VAL A 1 122 ? -14.089 -2.516 -8.493 1.00 98.12 122 VAL A N 1
ATOM 997 C CA . VAL A 1 122 ? -13.770 -1.390 -9.385 1.00 98.12 122 VAL A CA 1
ATOM 998 C C . VAL A 1 122 ? -12.559 -0.595 -8.882 1.00 98.12 122 VAL A C 1
ATOM 1000 O O . VAL A 1 122 ? -11.719 -0.152 -9.673 1.00 98.12 122 VAL A O 1
ATOM 1003 N N . LYS A 1 123 ? -12.433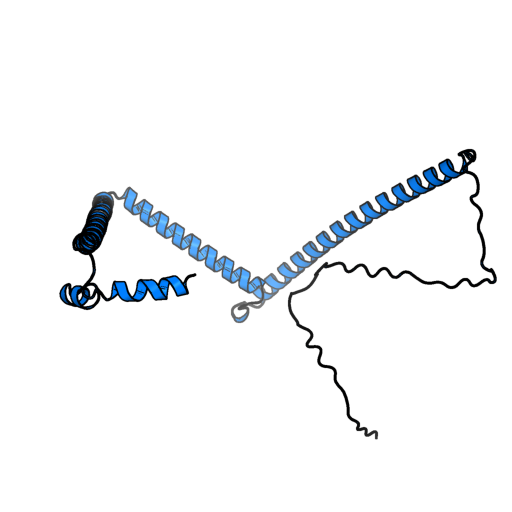 -0.386 -7.565 1.00 97.38 123 LYS A N 1
ATOM 1004 C CA . LYS A 1 123 ? -11.265 0.300 -6.983 1.00 97.38 123 LYS A CA 1
ATOM 1005 C C . LYS A 1 123 ? -9.985 -0.512 -7.168 1.00 97.38 123 LYS A C 1
ATOM 1007 O O . LYS A 1 123 ? -8.960 0.063 -7.544 1.00 97.38 123 LYS A O 1
ATOM 1012 N N . LEU A 1 124 ? -10.039 -1.817 -6.912 1.00 97.62 124 LEU A N 1
ATOM 1013 C CA . LEU A 1 124 ? -8.897 -2.713 -7.069 1.00 97.62 124 LEU A CA 1
ATOM 1014 C C . LEU A 1 124 ? -8.453 -2.778 -8.529 1.00 97.62 124 LEU A C 1
ATOM 1016 O O . LEU A 1 124 ? -7.269 -2.585 -8.804 1.00 97.62 124 LEU A O 1
ATOM 1020 N N . GLU A 1 125 ? -9.387 -2.933 -9.464 1.00 98.31 125 GLU A N 1
ATOM 1021 C CA . GLU A 1 125 ? -9.100 -2.975 -10.897 1.00 98.31 125 GLU A CA 1
ATOM 1022 C C . GLU A 1 125 ? -8.415 -1.688 -11.378 1.00 98.31 125 GLU A C 1
ATOM 1024 O O . GLU A 1 125 ? -7.341 -1.736 -11.984 1.00 98.31 125 GLU A O 1
ATOM 1029 N N . ARG A 1 126 ? -8.963 -0.517 -11.025 1.00 98.44 126 ARG A N 1
ATOM 1030 C CA . ARG A 1 126 ? -8.347 0.783 -11.352 1.00 98.44 126 ARG A CA 1
ATOM 1031 C C . ARG A 1 126 ? -6.941 0.916 -10.775 1.00 98.44 126 ARG A C 1
ATOM 1033 O O . ARG A 1 126 ? -6.033 1.391 -11.461 1.00 98.44 126 ARG A O 1
ATOM 1040 N N . SER A 1 127 ? -6.749 0.502 -9.521 1.00 98.12 127 SER A N 1
ATOM 1041 C CA . SER A 1 127 ? -5.433 0.544 -8.879 1.00 98.12 127 SER A CA 1
ATOM 1042 C C . SER A 1 127 ? -4.435 -0.362 -9.602 1.00 98.12 127 SER A C 1
ATOM 1044 O O . SER A 1 127 ? -3.301 0.039 -9.854 1.00 98.12 127 SER A O 1
ATOM 1046 N N . LEU A 1 128 ? -4.879 -1.542 -10.030 1.00 98.44 128 LEU A N 1
ATOM 1047 C CA . LEU A 1 128 ? -4.055 -2.534 -10.697 1.00 98.44 128 LEU A CA 1
ATOM 1048 C C . LEU A 1 128 ? -3.627 -2.067 -12.089 1.00 98.44 128 LEU A C 1
ATOM 1050 O O . LEU A 1 128 ? -2.454 -2.192 -12.439 1.00 98.44 128 LEU A O 1
ATOM 1054 N N . ILE A 1 129 ? -4.543 -1.464 -12.850 1.00 98.69 129 ILE A N 1
ATOM 1055 C CA . ILE A 1 129 ? -4.235 -0.818 -14.132 1.00 98.69 129 ILE A CA 1
ATOM 1056 C C . ILE A 1 129 ? -3.185 0.282 -13.933 1.00 98.69 129 ILE A C 1
ATOM 1058 O O . ILE A 1 129 ? -2.192 0.315 -14.658 1.00 98.69 129 ILE A O 1
ATOM 1062 N N . SER A 1 130 ? -3.350 1.136 -12.917 1.00 98.62 130 SER A N 1
ATOM 1063 C CA . SER A 1 130 ? -2.394 2.207 -12.602 1.00 98.62 130 SER A CA 1
ATOM 1064 C C . SER A 1 130 ? -1.004 1.668 -12.234 1.00 98.62 130 SER A C 1
ATOM 1066 O O . SER A 1 130 ? 0.009 2.126 -12.770 1.00 98.62 130 SER A O 1
ATOM 1068 N N . ILE A 1 131 ? -0.937 0.643 -11.376 1.00 98.69 131 ILE A N 1
ATOM 1069 C CA . ILE A 1 131 ? 0.321 0.003 -10.966 1.00 98.69 131 ILE A CA 1
ATOM 1070 C C . ILE A 1 131 ? 1.023 -0.629 -12.169 1.00 98.69 131 ILE A C 1
ATOM 1072 O O . ILE A 1 131 ? 2.219 -0.407 -12.363 1.00 98.69 131 ILE A O 1
ATOM 1076 N N . ARG A 1 132 ? 0.291 -1.387 -12.997 1.00 98.69 132 ARG A N 1
ATOM 1077 C CA . ARG A 1 132 ? 0.847 -1.988 -14.216 1.00 98.69 132 ARG A CA 1
ATOM 1078 C C . ARG A 1 132 ? 1.344 -0.917 -15.177 1.00 98.69 132 ARG A C 1
ATOM 1080 O O . ARG A 1 132 ? 2.480 -1.011 -15.617 1.00 98.69 132 ARG A O 1
ATOM 1087 N N . GLY A 1 133 ? 0.551 0.124 -15.433 1.00 98.75 133 GLY A N 1
ATOM 1088 C CA . GLY A 1 133 ? 0.943 1.230 -16.307 1.00 98.75 133 GLY A CA 1
ATOM 1089 C C . GLY A 1 133 ? 2.222 1.920 -15.833 1.00 98.75 133 GLY A C 1
ATOM 1090 O O . GLY A 1 133 ? 3.139 2.145 -16.622 1.00 98.75 133 GLY A O 1
ATOM 1091 N N . ARG A 1 134 ? 2.344 2.176 -14.524 1.00 98.69 134 ARG A N 1
ATOM 1092 C CA . ARG A 1 134 ? 3.574 2.728 -13.941 1.00 98.69 134 ARG A CA 1
ATOM 1093 C C . ARG A 1 134 ? 4.761 1.779 -14.095 1.00 98.69 134 ARG A C 1
ATOM 1095 O O . ARG A 1 134 ? 5.848 2.239 -14.435 1.00 98.69 134 ARG A O 1
ATOM 1102 N N . LYS A 1 135 ? 4.572 0.481 -13.843 1.00 98.69 135 LYS A N 1
ATOM 1103 C CA . LYS A 1 135 ? 5.629 -0.527 -14.002 1.00 98.69 135 LYS A CA 1
ATOM 1104 C C . LYS A 1 135 ? 6.111 -0.587 -15.451 1.00 98.69 135 LYS A C 1
ATOM 1106 O O . LYS A 1 135 ? 7.313 -0.504 -15.676 1.00 98.69 135 LYS A O 1
ATOM 1111 N N . THR A 1 136 ? 5.188 -0.662 -16.407 1.00 98.69 136 THR A N 1
ATOM 1112 C CA . THR A 1 136 ? 5.495 -0.674 -17.842 1.00 98.69 136 THR A CA 1
ATOM 1113 C C . THR A 1 136 ? 6.293 0.559 -18.239 1.00 98.69 136 THR A C 1
ATOM 1115 O O . THR A 1 136 ? 7.379 0.416 -18.786 1.00 98.69 136 THR A O 1
ATOM 1118 N N . ARG A 1 137 ? 5.833 1.756 -17.858 1.00 98.56 137 ARG A N 1
ATOM 1119 C CA . ARG A 1 137 ? 6.548 3.003 -18.150 1.00 98.56 137 ARG A CA 1
ATOM 1120 C C . ARG A 1 137 ? 7.984 2.997 -17.615 1.00 98.56 137 ARG A C 1
ATOM 1122 O O . ARG A 1 137 ? 8.906 3.377 -18.326 1.00 98.56 137 ARG A O 1
ATOM 1129 N N . LEU A 1 138 ? 8.192 2.561 -16.371 1.00 98.62 138 LEU A N 1
ATOM 1130 C CA . LEU A 1 138 ? 9.538 2.493 -15.789 1.00 98.62 138 LEU A CA 1
ATOM 1131 C C . LEU A 1 138 ? 10.439 1.493 -16.530 1.00 98.62 138 LEU A C 1
ATOM 1133 O O . LEU A 1 138 ? 11.626 1.757 -16.710 1.00 98.62 138 LEU A O 1
ATOM 1137 N N . MET A 1 139 ? 9.889 0.359 -16.969 1.00 98.56 139 MET A N 1
ATOM 1138 C CA . MET A 1 139 ? 10.635 -0.625 -17.759 1.00 98.56 139 MET A CA 1
ATOM 1139 C C . MET A 1 139 ? 10.979 -0.075 -19.148 1.00 98.56 139 MET A C 1
ATOM 1141 O O . MET A 1 139 ? 12.109 -0.231 -19.599 1.00 98.56 139 MET A O 1
ATOM 1145 N N . GLU A 1 140 ? 10.057 0.631 -19.800 1.00 98.75 140 GLU A N 1
ATOM 1146 C CA . GLU A 1 140 ? 10.306 1.308 -21.079 1.00 98.75 140 GLU A CA 1
ATOM 1147 C C . GLU A 1 140 ? 11.412 2.367 -20.958 1.00 98.75 140 GLU A C 1
ATOM 1149 O O . GLU A 1 140 ? 12.317 2.413 -21.791 1.00 98.75 140 GLU A O 1
ATOM 1154 N N . GLU A 1 141 ? 11.395 3.172 -19.890 1.00 98.62 141 GLU A N 1
ATOM 1155 C CA . GLU A 1 141 ? 12.447 4.153 -19.592 1.00 98.62 141 GLU A CA 1
ATOM 1156 C C . GLU A 1 141 ? 13.820 3.473 -19.405 1.00 98.62 141 GLU A C 1
ATOM 1158 O O . GLU A 1 141 ? 14.835 3.953 -19.921 1.00 98.62 141 GLU A O 1
ATOM 1163 N N . GLN A 1 142 ? 13.870 2.322 -18.724 1.00 98.56 142 GLN A N 1
ATOM 1164 C CA . GLN A 1 142 ? 15.099 1.533 -18.573 1.00 98.56 142 GLN A CA 1
ATOM 1165 C C . GLN A 1 142 ? 15.599 0.974 -19.909 1.00 98.56 142 GLN A C 1
ATOM 1167 O O . GLN A 1 142 ? 16.789 1.089 -20.212 1.00 98.56 142 GLN A O 1
ATOM 1172 N N . VAL A 1 143 ? 14.702 0.413 -20.724 1.00 98.75 143 VAL A N 1
ATOM 1173 C CA . VAL A 1 143 ? 15.025 -0.109 -22.059 1.00 98.75 143 VAL A CA 1
ATOM 1174 C C . VAL A 1 143 ? 15.583 1.002 -22.947 1.00 98.75 143 VAL A C 1
ATOM 1176 O O . VAL A 1 143 ? 16.610 0.809 -23.596 1.00 98.75 143 VAL A O 1
ATOM 1179 N N . ALA A 1 144 ? 14.961 2.183 -22.946 1.00 98.62 144 ALA A N 1
ATOM 1180 C CA . ALA A 1 144 ? 15.430 3.330 -23.720 1.00 98.62 144 ALA A CA 1
ATOM 1181 C C . ALA A 1 144 ? 16.846 3.760 -23.304 1.00 98.62 144 ALA A C 1
ATOM 1183 O O . ALA A 1 144 ? 17.719 3.927 -24.157 1.00 98.62 144 ALA A O 1
ATOM 1184 N N . LYS A 1 145 ? 17.104 3.853 -21.994 1.00 98.62 145 LYS A N 1
ATOM 1185 C CA . LYS A 1 145 ? 18.426 4.200 -21.456 1.00 98.62 145 LYS A CA 1
ATOM 1186 C C . LYS A 1 145 ? 19.501 3.179 -21.838 1.00 98.62 145 LYS A C 1
ATOM 1188 O O . LYS A 1 145 ? 20.634 3.552 -22.144 1.00 98.62 145 LYS A O 1
ATOM 1193 N N . LEU A 1 146 ? 19.167 1.889 -21.807 1.00 98.69 146 LEU A N 1
ATOM 1194 C CA . LEU A 1 146 ? 20.092 0.829 -22.209 1.00 98.69 146 LEU A CA 1
ATOM 1195 C C . LEU A 1 146 ? 20.386 0.875 -23.708 1.00 98.69 146 LEU A C 1
ATOM 1197 O O . LEU A 1 146 ? 21.551 0.778 -24.082 1.00 98.69 146 LEU A O 1
ATOM 1201 N N . ARG A 1 147 ? 19.375 1.113 -24.551 1.00 98.56 147 ARG A N 1
ATOM 1202 C CA . ARG A 1 147 ? 19.566 1.293 -25.999 1.00 98.56 147 ARG A CA 1
ATOM 1203 C C . ARG A 1 147 ? 20.461 2.485 -26.322 1.00 98.56 147 ARG A C 1
ATOM 1205 O O . ARG A 1 147 ? 21.343 2.376 -27.164 1.00 98.56 147 ARG A O 1
ATOM 1212 N N . GLU A 1 148 ? 20.285 3.612 -25.637 1.00 98.56 148 GLU A N 1
ATOM 1213 C CA . GLU A 1 148 ? 21.164 4.773 -25.817 1.00 98.56 148 GLU A CA 1
ATOM 1214 C C . GLU A 1 148 ? 22.618 4.437 -25.453 1.00 98.56 148 GLU A C 1
ATOM 1216 O O . GLU A 1 148 ? 23.550 4.764 -26.193 1.00 98.56 148 GLU A O 1
ATOM 1221 N N . LYS A 1 149 ? 22.819 3.720 -24.339 1.00 98.50 149 LYS A N 1
ATOM 1222 C CA . LYS A 1 149 ? 24.145 3.255 -23.922 1.00 98.50 149 LYS A CA 1
ATOM 1223 C C . LYS A 1 149 ? 24.753 2.283 -24.935 1.00 98.50 149 LYS A C 1
ATOM 1225 O O . LYS A 1 149 ? 25.940 2.396 -25.228 1.00 98.50 149 LYS A O 1
ATOM 1230 N N . GLU A 1 150 ? 23.961 1.357 -25.466 1.00 98.50 150 GLU A N 1
ATOM 1231 C CA . GLU A 1 150 ? 24.385 0.413 -26.500 1.00 98.50 150 GLU A CA 1
ATOM 1232 C C . GLU A 1 150 ? 24.865 1.148 -27.756 1.00 98.50 150 GLU A C 1
ATOM 1234 O O . GLU A 1 150 ? 25.971 0.894 -28.230 1.00 98.50 150 GLU A O 1
ATOM 1239 N N . ILE A 1 151 ? 24.080 2.110 -28.253 1.00 98.56 151 ILE A N 1
ATOM 1240 C CA . ILE A 1 151 ? 24.432 2.917 -29.429 1.00 98.56 151 ILE A CA 1
ATOM 1241 C C . ILE A 1 151 ? 25.743 3.671 -29.191 1.00 98.56 151 ILE A C 1
ATOM 1243 O O . ILE A 1 151 ? 26.633 3.646 -30.042 1.00 98.56 151 ILE A O 1
ATOM 1247 N N . LYS A 1 152 ? 25.887 4.310 -28.024 1.00 98.44 152 LYS A N 1
ATOM 1248 C CA . LYS A 1 152 ? 27.107 5.039 -27.666 1.00 98.44 152 LYS A CA 1
ATOM 1249 C C . LYS A 1 152 ? 28.329 4.121 -27.643 1.00 98.44 152 LYS A C 1
ATOM 1251 O O . LYS A 1 152 ? 29.332 4.431 -28.273 1.00 98.44 152 LYS A O 1
ATOM 1256 N N . LEU A 1 153 ? 28.232 2.982 -26.958 1.00 98.44 153 LEU A N 1
ATOM 1257 C CA . LEU A 1 153 ? 29.337 2.028 -26.859 1.00 98.44 153 LEU A CA 1
ATOM 1258 C C . LEU A 1 153 ? 29.702 1.425 -28.214 1.00 98.44 153 LEU A C 1
ATOM 1260 O O . LEU A 1 153 ? 30.882 1.226 -28.485 1.00 98.44 153 LEU A O 1
ATOM 1264 N N . ARG A 1 154 ? 28.713 1.153 -29.070 1.00 98.12 154 ARG A N 1
ATOM 1265 C CA . ARG A 1 154 ? 28.952 0.652 -30.426 1.00 98.12 154 ARG A CA 1
ATOM 1266 C C . ARG A 1 154 ? 29.754 1.661 -31.246 1.00 98.12 154 ARG A C 1
ATOM 1268 O O . ARG A 1 154 ? 30.741 1.271 -31.861 1.00 98.12 154 ARG A O 1
ATOM 1275 N N . LYS A 1 155 ? 29.376 2.941 -31.184 1.00 98.00 155 LYS A N 1
ATOM 1276 C CA . LYS A 1 155 ? 30.105 4.030 -31.843 1.00 98.00 155 LYS A CA 1
ATOM 1277 C C . LYS A 1 155 ? 31.529 4.176 -31.300 1.00 98.00 155 LYS A C 1
ATOM 1279 O O . LYS A 1 155 ? 32.475 4.190 -32.075 1.00 98.00 155 LYS A O 1
ATOM 1284 N N . ASP A 1 156 ? 31.690 4.206 -29.977 1.00 97.69 156 ASP A N 1
ATOM 1285 C CA . ASP A 1 156 ? 33.012 4.307 -29.348 1.00 97.69 156 ASP A CA 1
ATOM 1286 C C . ASP A 1 156 ? 33.911 3.111 -29.743 1.00 97.69 156 ASP A C 1
ATOM 1288 O O . ASP A 1 156 ? 35.110 3.273 -29.972 1.00 97.69 156 ASP A O 1
ATOM 1292 N N . ASN A 1 157 ? 33.346 1.902 -29.854 1.00 97.44 157 ASN A N 1
ATOM 1293 C CA . ASN A 1 157 ? 34.071 0.703 -30.283 1.00 97.44 157 ASN A CA 1
ATOM 1294 C C . ASN A 1 157 ? 34.501 0.783 -31.757 1.00 97.44 157 ASN A C 1
ATOM 1296 O O . ASN A 1 157 ? 35.628 0.413 -32.082 1.00 97.44 157 ASN A O 1
ATOM 1300 N N . GLU A 1 158 ? 33.631 1.285 -32.636 1.00 97.31 158 GLU A N 1
ATOM 1301 C CA . GLU A 1 158 ? 33.943 1.528 -34.047 1.00 97.31 158 GLU A CA 1
ATOM 1302 C C . GLU A 1 158 ? 35.088 2.543 -34.196 1.00 97.31 158 GLU A C 1
ATOM 1304 O O . GLU A 1 158 ? 36.105 2.224 -34.815 1.00 97.31 158 GLU A O 1
ATOM 1309 N N . ASP A 1 159 ? 35.003 3.685 -33.505 1.00 96.31 159 ASP A N 1
ATOM 1310 C CA . ASP A 1 159 ? 36.048 4.716 -33.488 1.00 96.31 159 ASP A CA 1
ATOM 1311 C C . ASP A 1 159 ? 37.401 4.160 -32.994 1.00 96.31 159 ASP A C 1
ATOM 1313 O O . ASP A 1 159 ? 38.471 4.508 -33.505 1.00 96.31 159 ASP A O 1
ATOM 1317 N N . LEU A 1 160 ? 37.386 3.288 -31.977 1.00 95.88 160 LEU A N 1
ATOM 1318 C CA . LEU A 1 160 ? 38.592 2.622 -31.475 1.00 95.88 160 LEU A CA 1
ATOM 1319 C C . LEU A 1 160 ? 39.164 1.629 -32.490 1.00 95.88 160 LEU A C 1
ATOM 1321 O O . LEU A 1 160 ? 40.378 1.614 -32.702 1.00 95.88 160 LEU A O 1
ATOM 1325 N N . ARG A 1 161 ? 38.317 0.833 -33.154 1.00 95.00 161 ARG A N 1
ATOM 1326 C CA . ARG A 1 161 ? 38.748 -0.098 -34.209 1.00 95.00 161 ARG A CA 1
ATOM 1327 C C . ARG A 1 161 ? 39.396 0.642 -35.373 1.00 95.00 161 ARG A C 1
ATOM 1329 O O . ARG A 1 161 ? 40.404 0.166 -35.891 1.00 95.00 161 ARG A O 1
ATOM 1336 N N . GLU A 1 162 ? 38.865 1.794 -35.772 1.00 93.81 162 GLU A N 1
ATOM 1337 C CA . GLU A 1 162 ? 39.487 2.640 -36.796 1.00 93.81 162 GLU A CA 1
ATOM 1338 C C . GLU A 1 162 ? 40.847 3.183 -36.346 1.00 93.81 162 GLU A C 1
ATOM 1340 O O . GLU A 1 162 ? 41.826 3.085 -37.086 1.00 93.81 162 GLU A O 1
ATOM 1345 N N . LYS A 1 163 ? 40.957 3.680 -35.108 1.00 92.06 163 LYS A N 1
ATOM 1346 C CA . LYS A 1 163 ? 42.241 4.143 -34.551 1.00 92.06 163 LYS A CA 1
ATOM 1347 C C . LYS A 1 163 ? 43.290 3.032 -34.499 1.00 92.06 163 LYS A C 1
ATOM 1349 O O . LYS A 1 163 ? 44.445 3.294 -34.819 1.00 92.06 163 LYS A O 1
ATOM 1354 N N . CYS A 1 164 ? 42.904 1.807 -34.142 1.00 88.69 164 CYS A N 1
ATOM 1355 C CA . CYS A 1 164 ? 43.807 0.653 -34.150 1.00 88.69 164 CYS A CA 1
ATOM 1356 C C . CYS A 1 164 ? 44.272 0.285 -35.565 1.00 88.69 164 CYS A C 1
ATOM 1358 O O . CYS A 1 164 ? 45.435 -0.056 -35.745 1.00 88.69 164 CYS A O 1
ATOM 1360 N N . LYS A 1 165 ? 43.398 0.389 -36.576 1.00 88.06 165 LYS A N 1
ATOM 1361 C CA . LYS A 1 165 ? 43.774 0.172 -37.985 1.00 88.06 165 LYS A CA 1
ATOM 1362 C C . LYS A 1 165 ? 44.727 1.251 -38.512 1.00 88.06 165 LYS A C 1
ATOM 1364 O O . LYS A 1 165 ? 45.565 0.960 -39.358 1.00 88.06 165 LYS A O 1
ATOM 1369 N N . ASN A 1 166 ? 44.601 2.478 -38.006 1.00 74.38 166 ASN A N 1
ATOM 1370 C CA . ASN A 1 166 ? 45.373 3.640 -38.449 1.00 74.38 166 ASN A CA 1
ATOM 1371 C C . ASN A 1 166 ? 46.675 3.860 -37.653 1.00 74.38 166 ASN A C 1
ATOM 1373 O O . ASN A 1 166 ? 47.419 4.796 -37.952 1.00 74.38 166 ASN A O 1
ATOM 1377 N N . GLN A 1 167 ? 46.976 3.023 -36.653 1.00 67.50 167 GLN A N 1
ATOM 1378 C CA . GLN A 1 167 ? 48.301 2.999 -36.036 1.00 67.50 167 GLN A CA 1
ATOM 1379 C C . GLN A 1 167 ? 49.286 2.284 -36.974 1.00 67.50 167 GLN A C 1
ATOM 1381 O O . GLN A 1 167 ? 49.025 1.146 -37.369 1.00 67.50 167 GLN A O 1
ATOM 1386 N N . PRO A 1 168 ? 50.433 2.898 -37.333 1.00 53.53 168 PRO A N 1
ATOM 1387 C CA . PRO A 1 168 ? 51.487 2.165 -38.019 1.00 53.53 168 PRO A CA 1
ATOM 1388 C C . PRO A 1 168 ? 51.944 1.032 -37.103 1.00 53.53 168 PRO A C 1
ATOM 1390 O O . PRO A 1 168 ? 52.092 1.247 -35.899 1.00 53.53 168 PRO A O 1
ATOM 1393 N N . ALA A 1 169 ? 52.145 -0.160 -37.668 1.00 53.59 169 ALA A N 1
ATOM 1394 C CA . ALA A 1 169 ? 52.645 -1.325 -36.952 1.00 53.59 169 ALA A CA 1
ATOM 1395 C C . ALA A 1 169 ? 53.951 -0.965 -36.224 1.00 53.59 169 ALA A C 1
ATOM 1397 O O . ALA A 1 169 ? 55.036 -0.997 -36.805 1.00 53.59 169 ALA A O 1
ATOM 1398 N N . ALA A 1 170 ? 53.846 -0.586 -34.949 1.00 48.31 170 ALA A N 1
ATOM 1399 C CA . ALA A 1 170 ? 54.986 -0.522 -34.064 1.00 48.31 170 ALA A CA 1
ATOM 1400 C C . ALA A 1 170 ? 55.445 -1.969 -33.903 1.00 48.31 170 ALA A C 1
ATOM 1402 O O . ALA A 1 170 ? 54.756 -2.803 -33.319 1.00 48.31 170 ALA A O 1
ATOM 1403 N N . THR A 1 171 ? 56.577 -2.247 -34.534 1.00 47.69 171 THR A N 1
ATOM 1404 C CA . THR A 1 171 ? 57.330 -3.493 -34.519 1.00 47.69 171 THR A CA 1
ATOM 1405 C C . THR A 1 171 ? 57.335 -4.124 -33.130 1.00 47.69 171 THR A C 1
ATOM 1407 O O . THR A 1 171 ? 58.108 -3.720 -32.262 1.00 47.69 171 THR A O 1
ATOM 1410 N N . VAL A 1 172 ? 56.519 -5.156 -32.940 1.00 47.09 172 VAL A N 1
ATOM 1411 C CA . VAL A 1 172 ? 56.805 -6.200 -31.962 1.00 47.09 172 VAL A CA 1
ATOM 1412 C C . VAL A 1 172 ? 57.024 -7.464 -32.775 1.00 47.09 172 VAL A C 1
ATOM 1414 O O . VAL A 1 172 ? 56.150 -7.909 -33.516 1.00 47.09 172 VAL A O 1
ATOM 1417 N N . ALA A 1 173 ? 58.266 -7.936 -32.734 1.00 45.31 173 ALA A N 1
ATOM 1418 C CA . ALA A 1 173 ? 58.769 -9.054 -33.511 1.00 45.31 173 ALA A CA 1
ATOM 1419 C C . ALA A 1 173 ? 57.912 -10.324 -33.321 1.00 45.31 173 ALA A C 1
ATOM 1421 O O . ALA A 1 173 ? 57.443 -10.576 -32.208 1.00 45.31 173 ALA A O 1
ATOM 1422 N N . PRO A 1 174 ? 57.741 -11.154 -34.367 1.00 44.62 174 PRO A N 1
ATOM 1423 C CA . PRO A 1 174 ? 57.094 -12.450 -34.232 1.00 44.62 174 PRO A CA 1
ATOM 1424 C C . PRO A 1 174 ? 58.025 -13.398 -33.464 1.00 44.62 174 PRO A C 1
ATOM 1426 O O . PRO A 1 174 ? 59.108 -13.739 -33.940 1.00 44.62 174 PRO A O 1
ATOM 1429 N N . ALA A 1 175 ? 57.616 -13.821 -32.267 1.00 40.59 175 ALA A N 1
ATOM 1430 C CA . ALA A 1 175 ? 58.223 -14.978 -31.615 1.00 40.59 175 ALA A CA 1
ATOM 1431 C C . ALA A 1 175 ? 57.787 -16.263 -32.359 1.00 40.59 175 ALA A C 1
ATOM 1433 O O . ALA A 1 175 ? 56.640 -16.325 -32.811 1.00 40.59 175 ALA A O 1
ATOM 1434 N N . PRO A 1 176 ? 58.663 -17.271 -32.537 1.00 43.62 176 PRO A N 1
ATOM 1435 C CA . PRO A 1 176 ? 58.398 -18.389 -33.438 1.00 43.62 176 PRO A CA 1
ATOM 1436 C C . PRO A 1 176 ? 57.342 -19.338 -32.868 1.00 43.62 176 PRO A C 1
ATOM 1438 O O . PRO A 1 176 ? 57.439 -19.767 -31.719 1.00 43.62 176 PRO A O 1
ATOM 1441 N N . LEU A 1 177 ? 56.378 -19.713 -33.707 1.00 41.06 177 LEU A N 1
ATOM 1442 C CA . LEU A 1 177 ? 55.550 -20.899 -33.510 1.00 41.06 177 LEU A CA 1
ATOM 1443 C C . LEU A 1 177 ? 56.386 -22.142 -33.842 1.00 41.06 177 LEU A C 1
ATOM 1445 O O . LEU A 1 177 ? 56.931 -22.233 -34.943 1.00 41.06 177 LEU A O 1
ATOM 1449 N N . THR A 1 178 ? 56.426 -23.120 -32.938 1.00 39.91 178 THR A N 1
ATOM 1450 C CA . THR A 1 178 ? 56.736 -24.513 -33.288 1.00 39.91 178 THR A CA 1
ATOM 1451 C C . THR A 1 178 ? 55.522 -25.392 -33.012 1.00 39.91 178 THR A C 1
ATOM 1453 O O . THR A 1 178 ? 55.152 -25.597 -31.861 1.00 39.91 178 THR A O 1
ATOM 1456 N N . GLU A 1 179 ? 54.960 -25.868 -34.126 1.00 40.41 179 GLU A N 1
ATOM 1457 C CA . GLU A 1 179 ? 54.272 -27.147 -34.356 1.00 40.41 179 GLU A CA 1
ATOM 1458 C C . GLU A 1 179 ? 53.005 -27.476 -33.549 1.00 40.41 179 GLU A C 1
ATOM 1460 O O . GLU A 1 179 ? 53.065 -27.932 -32.415 1.00 40.41 179 GLU A O 1
ATOM 1465 N N . ALA A 1 180 ? 51.847 -27.424 -34.218 1.00 36.75 180 ALA A N 1
ATOM 1466 C CA . ALA A 1 180 ? 51.270 -28.633 -34.823 1.00 36.75 180 ALA A CA 1
ATOM 1467 C C . ALA A 1 180 ? 50.041 -28.302 -35.702 1.00 36.75 180 ALA A C 1
ATOM 1469 O O . ALA A 1 180 ? 49.092 -27.679 -35.246 1.00 36.75 180 ALA A O 1
ATOM 1470 N N . ALA A 1 181 ? 50.111 -28.747 -36.962 1.00 41.31 181 ALA A N 1
ATOM 1471 C CA . ALA A 1 181 ? 49.029 -29.188 -37.854 1.00 41.31 181 ALA A CA 1
ATOM 1472 C C . ALA A 1 181 ? 47.703 -28.386 -37.956 1.00 41.31 181 ALA A C 1
ATOM 1474 O O . ALA A 1 181 ? 46.821 -28.497 -37.116 1.00 41.31 181 ALA A O 1
ATOM 1475 N N . ASN A 1 182 ? 47.503 -27.745 -39.115 1.00 44.16 182 ASN A N 1
ATOM 1476 C CA . ASN A 1 182 ? 46.188 -27.641 -39.779 1.00 44.16 182 ASN A CA 1
ATOM 1477 C C . ASN A 1 182 ? 46.061 -28.849 -40.734 1.00 44.16 182 ASN A C 1
ATOM 1479 O O . ASN A 1 182 ? 47.092 -29.237 -41.297 1.00 44.16 182 ASN A O 1
ATOM 1483 N N . PRO A 1 183 ? 44.878 -29.464 -40.932 1.00 56.62 183 PRO A N 1
ATOM 1484 C CA . PRO A 1 183 ? 43.697 -28.826 -41.541 1.00 56.62 183 PRO A CA 1
ATOM 1485 C C . PRO A 1 183 ? 42.401 -29.193 -40.769 1.00 56.62 183 PRO A C 1
ATOM 1487 O O . PRO A 1 183 ? 42.411 -30.089 -39.941 1.00 56.62 183 PRO A O 1
ATOM 1490 N N . ASP A 1 184 ? 41.253 -28.535 -40.864 1.00 35.62 184 ASP A N 1
ATOM 1491 C CA . ASP A 1 184 ? 40.451 -28.228 -42.040 1.00 35.62 184 ASP A CA 1
ATOM 1492 C C . ASP A 1 184 ? 39.218 -27.423 -41.573 1.00 35.62 184 ASP A C 1
ATOM 1494 O O . ASP A 1 184 ? 38.890 -27.371 -40.387 1.00 35.62 184 ASP A O 1
ATOM 1498 N N . LEU A 1 185 ? 38.529 -26.803 -42.523 1.00 53.12 185 LEU A N 1
ATOM 1499 C CA . LEU A 1 185 ? 37.329 -25.984 -42.346 1.00 53.12 185 LEU A CA 1
ATOM 1500 C C . LEU A 1 185 ? 36.183 -26.726 -41.627 1.00 53.12 185 LEU A C 1
ATOM 1502 O O . LEU A 1 185 ? 35.763 -27.781 -42.095 1.00 53.12 185 LEU A O 1
ATOM 1506 N N . ASN A 1 186 ? 35.565 -26.107 -40.613 1.00 37.56 186 ASN A N 1
ATOM 1507 C CA . ASN A 1 186 ? 34.107 -26.176 -40.477 1.00 37.56 186 ASN A CA 1
ATOM 1508 C C . ASN A 1 186 ? 33.557 -24.996 -39.665 1.00 37.56 186 ASN A C 1
ATOM 1510 O O . ASN A 1 186 ? 33.842 -24.855 -38.478 1.00 37.56 186 ASN A O 1
ATOM 1514 N N . ASN A 1 187 ? 32.758 -24.158 -40.328 1.00 52.56 187 ASN A N 1
ATOM 1515 C CA . ASN A 1 187 ? 31.762 -23.342 -39.647 1.00 52.56 187 ASN A CA 1
ATOM 1516 C C . ASN A 1 187 ? 30.818 -24.309 -38.941 1.00 52.56 187 ASN A C 1
ATOM 1518 O O . ASN A 1 187 ? 30.279 -25.178 -39.618 1.00 52.56 187 ASN A O 1
ATOM 1522 N N . ASN A 1 188 ? 30.607 -24.152 -37.645 1.00 40.28 188 ASN A N 1
ATOM 1523 C CA . ASN A 1 188 ? 29.331 -24.477 -37.035 1.00 40.28 188 ASN A CA 1
ATOM 1524 C C . ASN A 1 188 ? 29.116 -23.510 -35.885 1.00 40.28 188 ASN A C 1
ATOM 1526 O O . ASN A 1 188 ? 30.020 -23.243 -35.094 1.00 40.28 188 ASN A O 1
ATOM 1530 N N . ASP A 1 189 ? 27.919 -22.952 -35.920 1.00 53.62 189 ASP A N 1
ATOM 1531 C CA . ASP A 1 189 ? 27.288 -22.161 -34.891 1.00 53.62 189 ASP A CA 1
ATOM 1532 C C . ASP A 1 189 ? 27.394 -22.880 -33.548 1.00 53.62 189 ASP A C 1
ATOM 1534 O O . ASP A 1 189 ? 26.991 -24.034 -33.448 1.00 53.62 189 ASP A O 1
ATOM 1538 N N . ASP A 1 190 ? 27.886 -22.188 -32.530 1.00 45.75 190 ASP A N 1
ATOM 1539 C CA . ASP A 1 190 ? 27.531 -22.502 -31.155 1.00 45.75 190 ASP A CA 1
ATOM 1540 C C . ASP A 1 190 ? 27.168 -21.169 -30.500 1.00 45.75 190 ASP A C 1
ATOM 1542 O O . ASP A 1 190 ? 28.013 -20.330 -30.180 1.00 45.75 190 ASP A O 1
ATOM 1546 N N . ASP A 1 191 ? 25.854 -20.951 -30.440 1.00 53.03 191 ASP A N 1
ATOM 1547 C CA . ASP A 1 191 ? 25.198 -19.988 -29.574 1.00 53.03 191 ASP A CA 1
ATOM 1548 C C . ASP A 1 191 ? 25.709 -20.204 -28.143 1.00 53.03 191 ASP A C 1
ATOM 1550 O O . ASP A 1 191 ? 25.294 -21.139 -27.457 1.00 53.03 191 ASP A O 1
ATOM 1554 N N . ASP A 1 192 ? 26.600 -19.329 -27.675 1.00 53.69 192 ASP A N 1
ATOM 1555 C CA . ASP A 1 192 ? 26.878 -19.197 -26.247 1.00 53.69 192 ASP A CA 1
ATOM 1556 C C . ASP A 1 192 ? 25.644 -18.558 -25.584 1.00 53.69 192 ASP A C 1
ATOM 1558 O O . ASP A 1 192 ? 25.575 -17.348 -25.336 1.00 53.69 192 ASP A O 1
ATOM 1562 N N . ASP A 1 193 ? 24.638 -19.401 -25.337 1.00 53.34 193 ASP A N 1
ATOM 1563 C CA . ASP A 1 193 ? 23.514 -19.161 -24.439 1.00 53.34 193 ASP A CA 1
ATOM 1564 C C . ASP A 1 193 ? 24.068 -18.995 -23.021 1.00 53.34 193 ASP A C 1
ATOM 1566 O O . ASP A 1 193 ? 24.208 -19.930 -22.231 1.00 53.34 193 ASP A O 1
ATOM 1570 N N . MET A 1 194 ? 24.497 -17.774 -22.720 1.00 62.47 194 MET A N 1
ATOM 1571 C CA . MET A 1 194 ? 24.868 -17.382 -21.372 1.00 62.47 194 MET A CA 1
ATOM 1572 C C . MET A 1 194 ? 23.574 -17.216 -20.579 1.00 62.47 194 MET A C 1
ATOM 1574 O O . MET A 1 194 ? 23.030 -16.113 -20.501 1.00 62.47 194 MET A O 1
ATOM 1578 N N . ASP A 1 195 ? 23.093 -18.311 -19.991 1.00 55.22 195 ASP A N 1
ATOM 1579 C CA . ASP A 1 195 ? 22.005 -18.317 -19.015 1.00 55.22 195 ASP A CA 1
ATOM 1580 C C . ASP A 1 195 ? 22.379 -17.389 -17.844 1.00 55.22 195 ASP A C 1
ATOM 1582 O O . ASP A 1 195 ? 23.135 -17.733 -16.930 1.00 55.22 195 ASP A O 1
ATOM 1586 N N . VAL A 1 196 ? 21.892 -16.147 -17.889 1.00 60.09 196 VAL A N 1
ATOM 1587 C CA . VAL A 1 196 ? 22.070 -15.184 -16.802 1.00 60.09 196 VAL A CA 1
ATOM 1588 C C . VAL A 1 196 ? 20.935 -15.411 -15.813 1.00 60.09 196 VAL A C 1
ATOM 1590 O O . VAL A 1 196 ? 19.823 -14.911 -16.001 1.00 60.09 196 VAL A O 1
ATOM 1593 N N . GLU A 1 197 ? 21.206 -16.164 -14.747 1.00 49.22 197 GLU A N 1
ATOM 1594 C CA . GLU A 1 197 ? 20.289 -16.290 -13.613 1.00 49.22 197 GLU A CA 1
ATOM 1595 C C . GLU A 1 197 ? 20.046 -14.902 -13.000 1.00 49.22 197 GLU A C 1
ATOM 1597 O O . GLU A 1 197 ? 20.821 -14.378 -12.198 1.00 49.22 197 GLU A O 1
ATOM 1602 N N . THR A 1 198 ? 18.952 -14.258 -13.407 1.00 62.31 198 THR A N 1
ATOM 1603 C CA . THR A 1 198 ? 18.446 -13.075 -12.715 1.00 62.31 198 THR A CA 1
ATOM 1604 C C . THR A 1 198 ? 17.603 -13.551 -11.537 1.00 62.31 198 THR A C 1
ATOM 1606 O O . THR A 1 198 ? 16.533 -14.125 -11.719 1.00 62.31 198 THR A O 1
ATOM 1609 N N . GLU A 1 199 ? 18.044 -13.283 -10.306 1.00 57.50 199 GLU A N 1
ATOM 1610 C CA . GLU A 1 199 ? 17.247 -13.500 -9.084 1.00 57.50 199 GLU A CA 1
ATOM 1611 C C . GLU A 1 199 ? 16.078 -12.490 -8.965 1.00 57.50 199 GLU A C 1
ATOM 1613 O O . GLU A 1 199 ? 15.781 -11.943 -7.901 1.00 57.50 199 GLU A O 1
ATOM 1618 N N . LEU A 1 200 ? 15.394 -12.189 -10.073 1.00 57.25 200 LEU A N 1
ATOM 1619 C CA . LEU A 1 200 ? 14.247 -11.294 -10.100 1.00 57.25 200 LEU A CA 1
ATOM 1620 C C . LEU A 1 200 ? 12.965 -12.088 -9.818 1.00 57.25 200 LEU A C 1
ATOM 1622 O O . LEU A 1 200 ? 12.231 -12.487 -10.720 1.00 57.25 200 LEU A O 1
ATOM 1626 N N . PHE A 1 201 ? 12.670 -12.292 -8.535 1.00 57.66 201 PHE A N 1
ATOM 1627 C CA . PHE A 1 201 ? 11.418 -12.909 -8.097 1.00 57.66 201 PHE A CA 1
ATOM 1628 C C . PHE A 1 201 ? 10.233 -11.946 -8.305 1.00 57.66 201 PHE A C 1
ATOM 1630 O O . PHE A 1 201 ? 9.996 -11.029 -7.517 1.00 57.66 201 PHE A O 1
ATOM 1637 N N . ILE A 1 202 ? 9.456 -12.158 -9.372 1.00 58.28 202 ILE A N 1
ATOM 1638 C CA . ILE A 1 202 ? 8.142 -11.525 -9.579 1.00 58.28 202 ILE A CA 1
ATOM 1639 C C . ILE A 1 202 ? 7.073 -12.598 -9.334 1.00 58.28 202 ILE A C 1
ATOM 1641 O O . ILE A 1 202 ? 6.503 -13.154 -10.267 1.00 58.28 202 ILE A O 1
ATOM 1645 N N . GLY A 1 203 ? 6.818 -12.925 -8.066 1.00 55.31 203 GLY A N 1
ATOM 1646 C CA . GLY A 1 203 ? 5.791 -13.897 -7.678 1.00 55.31 203 GLY A CA 1
ATOM 1647 C C . GLY A 1 203 ? 5.837 -14.269 -6.195 1.00 55.31 203 GLY A C 1
ATOM 1648 O O . GLY A 1 203 ? 6.872 -14.125 -5.553 1.00 55.31 203 GLY A O 1
ATOM 1649 N N . LEU A 1 204 ? 4.696 -14.709 -5.650 1.00 50.56 204 LEU A N 1
ATOM 1650 C CA . LEU A 1 204 ? 4.516 -15.117 -4.247 1.00 50.56 204 LEU A CA 1
ATOM 1651 C C . LEU A 1 204 ? 5.562 -16.164 -3.802 1.00 50.56 204 LEU A C 1
ATOM 1653 O O . LEU A 1 204 ? 5.833 -17.103 -4.555 1.00 50.56 204 LEU A O 1
ATOM 1657 N N . PRO A 1 205 ? 6.116 -16.064 -2.578 1.00 51.16 205 PRO A N 1
ATOM 1658 C CA . PRO A 1 205 ? 7.089 -17.025 -2.086 1.00 51.16 205 PRO A CA 1
ATOM 1659 C C . PRO A 1 205 ? 6.383 -18.311 -1.640 1.00 51.16 205 PRO A C 1
ATOM 1661 O O . PRO A 1 205 ? 5.499 -18.279 -0.787 1.00 51.16 205 PRO A O 1
ATOM 1664 N N . GLY A 1 206 ? 6.823 -19.452 -2.174 1.00 48.53 206 GLY A N 1
ATOM 1665 C CA . GLY A 1 206 ? 6.598 -20.754 -1.547 1.00 48.53 206 GLY A CA 1
ATOM 1666 C C . GLY A 1 206 ? 5.828 -21.772 -2.382 1.00 48.53 206 GLY A C 1
ATOM 1667 O O . GLY A 1 206 ? 4.608 -21.878 -2.295 1.00 48.53 206 GLY A O 1
ATOM 1668 N N . ARG A 1 207 ? 6.570 -22.643 -3.073 1.00 43.84 207 ARG A N 1
ATOM 1669 C CA . ARG A 1 207 ? 6.209 -24.063 -3.173 1.00 43.84 207 ARG A CA 1
ATOM 1670 C C . ARG A 1 207 ? 7.470 -24.876 -3.457 1.00 43.84 207 ARG A C 1
ATOM 1672 O O . ARG A 1 207 ? 7.972 -24.887 -4.575 1.00 43.84 207 ARG A O 1
ATOM 1679 N N . GLY A 1 208 ? 8.015 -25.505 -2.416 1.00 42.25 208 GLY A N 1
ATOM 1680 C CA . GLY A 1 208 ? 9.153 -26.410 -2.548 1.00 42.25 208 GLY A CA 1
ATOM 1681 C C . GLY A 1 208 ? 8.816 -27.543 -3.515 1.00 42.25 208 GLY A C 1
ATOM 1682 O O . GLY A 1 208 ? 7.841 -28.266 -3.312 1.00 42.25 208 GLY A O 1
ATOM 1683 N N . ARG A 1 209 ? 9.613 -27.684 -4.579 1.00 41.72 209 ARG A N 1
ATOM 1684 C CA . ARG A 1 209 ? 9.641 -28.889 -5.413 1.00 41.72 209 ARG A CA 1
ATOM 1685 C C . ARG A 1 209 ? 10.284 -29.995 -4.583 1.00 41.72 209 ARG A C 1
ATOM 1687 O O . ARG A 1 209 ? 11.493 -30.003 -4.392 1.00 41.72 209 ARG A O 1
ATOM 1694 N N . SER A 1 210 ? 9.478 -30.930 -4.096 1.00 43.03 210 SER A N 1
ATOM 1695 C CA . SER A 1 210 ? 9.962 -32.248 -3.700 1.00 43.03 210 SER A CA 1
ATOM 1696 C C . SER A 1 210 ? 10.375 -32.992 -4.972 1.00 43.03 210 SER A C 1
ATOM 1698 O O . SER A 1 210 ? 9.523 -33.478 -5.716 1.00 43.03 210 SER A O 1
ATOM 1700 N N . SER A 1 211 ? 11.674 -33.041 -5.255 1.00 39.69 211 SER A N 1
ATOM 1701 C CA . SER A 1 211 ? 12.243 -33.952 -6.245 1.00 39.69 211 SER A CA 1
ATOM 1702 C C . SER A 1 211 ? 12.180 -35.376 -5.691 1.00 39.69 211 SER A C 1
ATOM 1704 O O . SER A 1 211 ? 13.036 -35.790 -4.913 1.00 39.69 211 SER A O 1
ATOM 1706 N N . GLY A 1 212 ? 11.138 -36.109 -6.069 1.00 37.78 212 GLY A N 1
ATOM 1707 C CA . GLY A 1 212 ? 11.065 -37.558 -5.939 1.00 37.78 212 GLY A CA 1
ATOM 1708 C C . GLY A 1 212 ? 10.892 -38.156 -7.327 1.00 37.78 212 GLY A C 1
ATOM 1709 O O . GLY A 1 212 ? 9.777 -38.200 -7.835 1.00 37.78 212 GLY A O 1
ATOM 1710 N N . ALA A 1 213 ? 11.996 -38.574 -7.944 1.00 39.94 213 ALA A N 1
ATOM 1711 C CA . ALA A 1 213 ? 11.998 -39.400 -9.144 1.00 39.94 213 ALA A CA 1
ATOM 1712 C C . ALA A 1 213 ? 12.890 -40.624 -8.894 1.00 39.94 213 ALA A C 1
ATOM 1714 O O . ALA A 1 213 ? 14.111 -40.512 -8.849 1.00 39.94 213 ALA A O 1
ATOM 1715 N N . ALA A 1 214 ? 12.241 -41.769 -8.702 1.00 37.38 214 ALA A N 1
ATOM 1716 C CA . ALA A 1 214 ? 12.731 -43.127 -8.943 1.00 37.38 214 ALA A CA 1
ATOM 1717 C C . ALA A 1 214 ? 11.451 -43.981 -9.072 1.00 37.38 214 ALA A C 1
ATOM 1719 O O . ALA A 1 214 ? 10.691 -44.066 -8.114 1.00 37.38 214 ALA A O 1
ATOM 1720 N N . ALA A 1 215 ? 10.978 -44.263 -10.286 1.00 46.50 215 ALA A N 1
ATOM 1721 C CA . ALA A 1 215 ? 11.381 -45.346 -11.193 1.00 46.50 215 ALA A CA 1
ATOM 1722 C C . ALA A 1 215 ? 10.469 -46.585 -11.044 1.00 46.50 215 ALA A C 1
ATOM 1724 O O . ALA A 1 215 ? 10.238 -47.054 -9.936 1.00 46.50 215 ALA A O 1
ATOM 1725 N N . ASP A 1 216 ? 10.008 -47.067 -12.206 1.00 37.09 216 ASP A N 1
ATOM 1726 C CA . ASP A 1 216 ? 9.358 -48.346 -12.538 1.00 37.09 216 ASP A CA 1
ATOM 1727 C C . ASP A 1 216 ? 7.969 -48.701 -11.973 1.00 37.09 216 ASP A C 1
ATOM 1729 O O . ASP A 1 216 ? 7.796 -48.995 -10.796 1.00 37.09 216 ASP A O 1
ATOM 1733 N N . ALA A 1 217 ? 6.978 -48.831 -12.869 1.00 41.94 217 ALA A N 1
ATOM 1734 C CA . ALA A 1 217 ? 6.662 -50.128 -13.492 1.00 41.94 217 ALA A CA 1
ATOM 1735 C C . ALA A 1 217 ? 5.438 -50.045 -14.435 1.00 41.94 217 ALA A C 1
ATOM 1737 O O . ALA A 1 217 ? 4.425 -49.424 -14.119 1.00 41.94 217 ALA A O 1
ATOM 1738 N N . GLN A 1 218 ? 5.568 -50.718 -15.585 1.00 39.78 218 GLN A N 1
ATOM 1739 C CA . GLN A 1 218 ? 4.543 -51.196 -16.527 1.00 39.78 218 GLN A CA 1
ATOM 1740 C C . GLN A 1 218 ? 3.089 -51.307 -16.009 1.00 39.78 218 GLN A C 1
ATOM 1742 O O . GLN A 1 218 ? 2.849 -51.993 -15.019 1.00 39.78 218 GLN A O 1
ATOM 1747 N N . ALA A 1 219 ? 2.121 -50.828 -16.808 1.00 38.22 219 ALA A N 1
ATOM 1748 C CA . ALA A 1 219 ? 1.122 -51.672 -17.496 1.00 38.22 219 ALA A CA 1
ATOM 1749 C C . ALA A 1 219 ? 0.071 -50.831 -18.264 1.00 38.22 219 ALA A C 1
ATOM 1751 O O . ALA A 1 219 ? -0.717 -50.095 -17.676 1.00 38.22 219 ALA A O 1
ATOM 1752 N N . GLU A 1 220 ? 0.063 -51.009 -19.586 1.00 44.12 220 GLU A N 1
ATOM 1753 C CA . GLU A 1 220 ? -1.059 -50.825 -20.528 1.00 44.12 220 GLU A CA 1
ATOM 1754 C C . GLU A 1 220 ? -2.328 -51.590 -20.062 1.00 44.12 220 GLU A C 1
ATOM 1756 O O . GLU A 1 220 ? -2.190 -52.605 -19.367 1.00 44.12 220 GLU A O 1
ATOM 1761 N N . PRO A 1 221 ? -3.558 -51.162 -20.431 1.00 54.38 221 PRO A N 1
ATOM 1762 C CA . PRO A 1 221 ? -4.058 -51.530 -21.759 1.00 54.38 221 PRO A CA 1
ATOM 1763 C C . PRO A 1 221 ? -4.915 -50.485 -22.495 1.00 54.38 221 PRO A C 1
ATOM 1765 O O . PRO A 1 221 ? -5.898 -49.949 -21.981 1.00 54.38 221 PRO A O 1
ATOM 1768 N N . HIS A 1 222 ? -4.593 -50.351 -23.779 1.00 47.31 222 HIS A N 1
ATOM 1769 C CA . HIS A 1 222 ? -5.488 -50.084 -24.901 1.00 47.31 222 HIS A CA 1
ATOM 1770 C C . HIS A 1 222 ? -6.838 -50.833 -24.852 1.00 47.31 222 HIS A C 1
ATOM 1772 O O . HIS A 1 222 ? -6.916 -52.023 -24.532 1.00 47.31 222 HIS A O 1
ATOM 1778 N N . SER A 1 223 ? -7.886 -50.139 -25.309 1.00 52.72 223 SER A N 1
ATOM 1779 C CA . SER A 1 223 ? -8.873 -50.693 -26.252 1.00 52.72 223 SER A CA 1
ATOM 1780 C C . SER A 1 223 ? -8.556 -50.193 -27.655 1.00 52.72 223 SER A C 1
ATOM 1782 O O . SER A 1 223 ? -7.998 -49.075 -27.755 1.00 52.72 223 SER A O 1
#

Foldseek 3Di:
DVVVCCVPCVVPVPPPPDPVVVDVVVDDDDDPVRVVVVVVVVVVVVVVVVVCVVVVVVVVVVVVVVCVVCCVVVVVVVVVVVVVVVVVVVVVVVVVVVVVVCVLVVHPCVPPDPVRNVVSVVVNVVVVVVVVVVVVVVVVVVVVVVVVVVVVVVVVVVVVVVVVVPDDPPDDDDDDDDDDDDDDDDDDDDPPPPPDPDPPDPDDDDDDPPPDDDDDDDDDDDD

Sequence (223 aa):
MAEFLLQVFVPFVGFSKNLSSWRLAMGQNNNITEIKHVQLEYDIFFLLEYQNKESTQKTIERYRTYTKDNIGNKSVQQDIEQVKADAEGLAKKLEALEAYKRKLLGEKLEECSIEELHSLEVKLERSLISIRGRKTRLMEEQVAKLREKEIKLRKDNEDLREKCKNQPAATVAPAPLTEAANPDLNNNDDDDDMDVETELFIGLPGRGRSSGAAADAQAEPHS

Secondar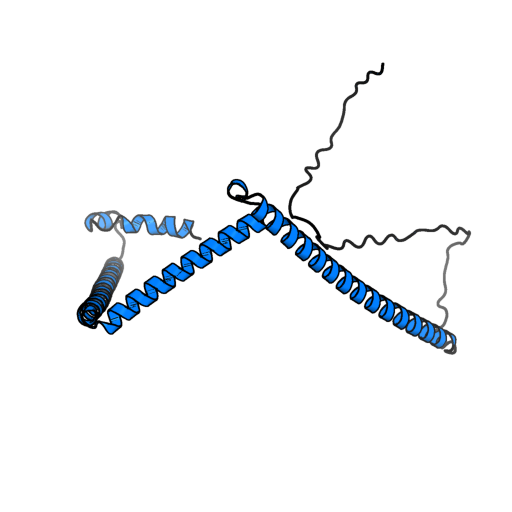y structure (DSSP, 8-state):
-HHHHHHHHHHHHT-SS-HHHHHHHS-S---HHHHHHHHHHHHHHHHHHHHHHHHHHHHHHHHHHHHHHHTTSHHHHHHHHHHHHHHHHHHHHHHHHHHHHHHHTT-SGGG--HHHHHHHHHHHHHHHHHHHHHHHHHHHHHHHHHHHHHHHHHHHHHHHHHHHHTS-------PPP-------------------------S-S------------------

InterPro domains:
  IPR002487 Transcription factor, K-box [PF01486] (77-164)
  IPR002487 Transcription factor, K-box [PS51297] (80-170)

Radius of gyration: 41.39 Å; chains: 1; bounding box: 82×73×101 Å

pLDDT: mean 73.05, std 22.38, range [35.62, 98.75]

Organism: Oryza brachyantha (NCBI:txid4533)